Protein AF-A0A167CI06-F1 (afdb_monomer)

Nearest PDB structures (foldseek):
  6jnp-assembly1_E-2  TM=2.959E-01  e=2.823E+00  Pseudomonas aeruginosa
  6yj1-assembly2_B  TM=3.106E-01  e=3.372E+00  Staphylococcus phage 2638A
  6mcp-assembly2_C  TM=1.941E-01  e=5.382E-01  Legionella pneumophila subsp. pneumophila str. Philadelphia 1
  2pso-assembly1_A  TM=1.536E-01  e=7.280E+00  Homo sapiens
  8vli-assembly1_B  TM=1.489E-01  e=3.178E+00  Homo sapiens

Radius of gyration: 23.15 Å; Cα contacts (8 Å, |Δi|>4): 571; chains: 1; bounding box: 51×40×70 Å

Mean predicted aligned error: 7.87 Å

Organism: NCBI:txid1365251

Secondary structure (DSSP, 8-state):
-HHHHHHHHHHT--TT--TT-EEEEE--SSSS-EEEEE-TT--EEEEEE--TT-----EE-SSEEEEEEEEEEEEETTS-EEEEEEEEEEE----HHHHHHHHHHHHHHH--TT-PPPHHHHHHHHHHHHHHHHH----HHHHHHHHHHHHHHTT-SSHHHHGGGB---TT-SSSEE-SSEEEEEEEE-SSS-EEEEEHHHHS-SSS-EEEEEEEEEEEEEEEE-HHHHHHHHHHH---HHHHHHHHHHHHHHH-GGGTT----EEE-SSS-SEEEEEGGGS------TTS-----EEEEE-TTPPPS----HHHHTT-

Foldseek 3Di:
DLLVQLVVCVVLPDPPPDQAAWEWDFPDDQEQGWIWTAGPVSWIKIWHADDQPDDDDWADAQFKTWDAQDWHWHAYPVRDIDTHTTTIITGNDDDSLLVVLVVVLCCLQRVDGNDYDDPVRVVVVVVLVRVLQRPFDDDPQLQQQLLQLLVLLVLFPDSLVQLVQQDQDPPDQARGDDPQAGEHEFGDQDPFQKGKHWLCQLVPDDDGWYKYWGAHKHFDPPADGSLRSLVVSLVVHPDSVSSSVSSSRSSNRHGSCSSVDPGGMDADPPPDRIDMATSPQFDHDDDDPPPPDDRDMDMGGCRPRDHPDPDDSSNVSVD

InterPro domains:
  IPR025534 Putative PD-(D/E)XK family member (DUF4420) [PF14390] (101-261)

Solvent-accessible surface area (backbone atoms only — not comparable to full-atom values): 18126 Å² total; per-residue (Å²): 109,58,60,63,52,48,55,49,50,64,73,68,53,67,94,80,65,60,85,86,44,37,41,29,46,76,78,59,92,64,42,68,61,37,29,45,28,26,41,76,87,61,36,46,27,42,33,39,65,50,73,93,80,58,93,52,82,63,46,86,50,86,56,33,31,37,43,49,61,36,80,48,62,32,39,31,84,85,73,45,80,46,72,51,34,21,35,34,41,35,38,66,54,77,53,66,39,51,41,51,57,52,38,54,45,48,39,50,70,66,67,43,86,78,49,76,78,51,75,67,54,50,49,55,54,48,50,55,53,40,53,50,61,75,71,32,75,57,51,77,63,31,38,47,40,41,33,41,46,52,56,57,51,68,44,31,83,48,48,70,64,52,58,76,31,48,55,83,51,96,80,49,80,39,48,26,58,50,98,78,35,32,39,33,67,45,51,32,73,52,100,54,53,53,45,79,42,47,53,59,63,45,53,52,92,66,100,61,49,40,36,36,41,37,38,41,38,40,83,37,94,88,32,48,28,47,47,59,49,50,53,57,50,47,73,68,36,77,54,52,70,58,32,34,52,50,49,53,44,50,41,66,54,16,12,64,43,37,51,66,50,81,62,23,38,34,65,55,90,62,88,72,24,65,46,49,30,47,27,84,78,54,93,69,88,88,75,70,86,92,70,82,82,70,89,52,66,50,74,48,72,50,71,86,59,78,51,93,52,95,66,55,69,40,67,66,50,63,112

Sequence (319 aa):
MLLSAYNKLVRDYPNEVSSNKLYGMSLGSTVPKLWLSVDSDLHPSLLFETQEALVKSNIELRSISVYFSRYCSFETISADVKSGIYTIVKINECEIETLQVVFKLLEEVFIREGVSHSNREIASIITEIADLFAHVTSSKGDIIGLWGELYILSFAPNLDRVVKYWCTSKTAKYDLVLPDFALEVKSTTNAKRKHRFSLEQVRPLGEFKVYIASLLLVETYSGQTAMELMELLSSKIQNSELRASFLKLCMLKGGVDLGRSSLKLGTLPEGGALVVFESKDMAAPEVKLGTGIENVRFDIDLSNLESSIAIEVGSLLEF

pLDDT: mean 84.97, std 10.33, range [46.25, 97.0]

Structure (mmCIF, N/CA/C/O backbone):
data_AF-A0A167CI06-F1
#
_entry.id   AF-A0A167CI06-F1
#
loop_
_atom_site.group_PDB
_atom_site.id
_atom_site.type_symbol
_atom_site.label_atom_id
_atom_site.label_alt_id
_atom_site.label_comp_id
_atom_site.label_asym_id
_atom_si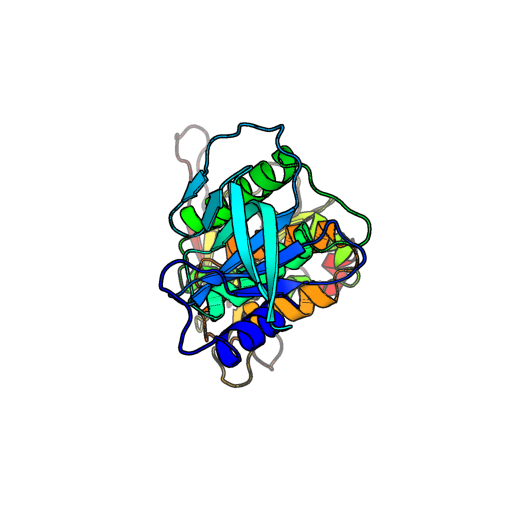te.label_entity_id
_atom_site.label_seq_id
_atom_site.pdbx_PDB_ins_code
_atom_site.Cartn_x
_atom_site.Cartn_y
_atom_site.Cartn_z
_atom_site.occupancy
_atom_site.B_iso_or_equiv
_atom_site.auth_seq_id
_atom_site.auth_comp_id
_atom_site.auth_asym_id
_atom_site.auth_atom_id
_atom_site.pdbx_PDB_model_num
ATOM 1 N N . MET A 1 1 ? 0.115 -5.303 -17.880 1.00 84.56 1 MET A N 1
ATOM 2 C CA . MET A 1 1 ? 0.720 -5.361 -19.235 1.00 84.56 1 MET A CA 1
ATOM 3 C C . MET A 1 1 ? 2.188 -5.796 -19.207 1.00 84.56 1 MET A C 1
ATOM 5 O O . MET A 1 1 ? 2.555 -6.725 -19.914 1.00 84.56 1 MET A O 1
ATOM 9 N N . LEU A 1 2 ? 3.042 -5.146 -18.421 1.00 88.44 2 LEU A N 1
ATOM 10 C CA . LEU A 1 2 ? 4.464 -5.446 -18.271 1.00 88.44 2 LEU A CA 1
ATOM 11 C C . LEU A 1 2 ? 4.717 -6.886 -17.834 1.00 88.44 2 LEU A C 1
ATOM 13 O O . LEU A 1 2 ? 5.580 -7.531 -18.411 1.00 88.44 2 LEU A O 1
ATOM 17 N N . LEU A 1 3 ? 3.936 -7.429 -16.892 1.00 88.56 3 LEU A N 1
ATOM 18 C CA . LEU A 1 3 ? 4.115 -8.819 -16.455 1.00 88.56 3 LEU A CA 1
ATOM 19 C C . LEU A 1 3 ? 3.897 -9.828 -17.593 1.00 88.56 3 LEU A C 1
ATOM 21 O O . LEU A 1 3 ? 4.666 -10.773 -17.748 1.00 88.56 3 LEU A O 1
ATOM 25 N N . SER A 1 4 ? 2.864 -9.634 -18.418 1.00 88.88 4 SER A N 1
ATOM 26 C CA . SER A 1 4 ? 2.614 -10.524 -19.556 1.00 88.88 4 SER A CA 1
ATOM 27 C C . SER A 1 4 ? 3.673 -10.361 -20.648 1.00 88.88 4 SER A C 1
ATOM 29 O O . SER A 1 4 ? 4.086 -11.358 -21.240 1.00 88.88 4 SER A O 1
ATOM 31 N N . ALA A 1 5 ? 4.153 -9.135 -20.881 1.00 89.44 5 ALA A N 1
ATOM 32 C CA . ALA A 1 5 ? 5.273 -8.861 -21.779 1.00 89.44 5 ALA A CA 1
ATOM 33 C C . ALA A 1 5 ? 6.580 -9.508 -21.282 1.00 89.44 5 ALA A C 1
ATOM 35 O O . ALA A 1 5 ? 7.279 -10.149 -22.063 1.00 89.44 5 ALA A O 1
ATOM 36 N N . TYR A 1 6 ? 6.863 -9.422 -19.981 1.00 91.50 6 TYR A N 1
ATOM 37 C CA . TYR A 1 6 ? 8.002 -10.065 -19.329 1.00 91.50 6 TYR A CA 1
ATOM 38 C C . TYR A 1 6 ? 7.948 -11.586 -19.483 1.00 91.50 6 TYR A C 1
ATOM 40 O O . TYR A 1 6 ? 8.881 -12.180 -20.010 1.00 91.50 6 TYR A O 1
ATOM 48 N N . ASN A 1 7 ? 6.819 -12.214 -19.138 1.00 90.81 7 ASN A N 1
ATOM 49 C CA . ASN A 1 7 ? 6.645 -13.662 -19.286 1.00 90.81 7 ASN A CA 1
ATOM 50 C C . ASN A 1 7 ? 6.820 -14.123 -20.742 1.00 90.81 7 ASN A C 1
ATOM 52 O O . ASN A 1 7 ? 7.327 -15.215 -20.997 1.00 90.81 7 ASN A O 1
ATOM 56 N N . LYS A 1 8 ? 6.409 -13.294 -21.710 1.00 91.06 8 LYS A N 1
ATOM 57 C CA . LYS A 1 8 ? 6.642 -13.549 -23.135 1.00 91.06 8 LYS A CA 1
ATOM 58 C C . LYS A 1 8 ? 8.130 -13.464 -23.488 1.00 91.06 8 LYS A C 1
ATOM 60 O O . LYS A 1 8 ? 8.623 -14.375 -24.140 1.00 91.06 8 LYS A O 1
ATOM 65 N N . LEU A 1 9 ? 8.834 -12.424 -23.038 1.00 90.44 9 LEU A N 1
ATOM 66 C CA . LEU A 1 9 ? 10.278 -12.276 -23.255 1.00 90.44 9 LEU A CA 1
ATOM 67 C C . LEU A 1 9 ? 11.081 -13.427 -22.653 1.00 90.44 9 LEU A C 1
ATOM 69 O O . LEU A 1 9 ? 11.982 -13.924 -23.311 1.00 90.44 9 LEU A O 1
ATOM 73 N N . VAL A 1 10 ? 10.740 -13.860 -21.438 1.00 89.44 10 VAL A N 1
ATOM 74 C CA . VAL A 1 10 ? 11.413 -14.977 -20.762 1.00 89.44 10 VAL A CA 1
ATOM 75 C C . VAL A 1 10 ? 11.188 -16.290 -21.509 1.00 89.44 10 VAL A C 1
ATOM 77 O O . VAL A 1 10 ? 12.131 -17.044 -21.723 1.00 89.44 10 VAL A O 1
ATOM 80 N N . ARG A 1 11 ? 9.950 -16.570 -21.936 1.00 89.31 11 ARG A N 1
ATOM 81 C CA . ARG A 1 11 ? 9.632 -17.798 -22.681 1.00 89.31 11 ARG A CA 1
ATOM 82 C C . ARG A 1 11 ? 10.314 -17.843 -24.048 1.00 89.31 11 ARG A C 1
ATOM 84 O O . ARG A 1 11 ? 10.744 -18.910 -24.473 1.00 89.31 11 ARG A O 1
ATOM 91 N N . ASP A 1 12 ? 10.368 -16.704 -24.728 1.00 88.75 12 ASP A N 1
ATOM 92 C CA . ASP A 1 12 ? 10.886 -16.594 -26.091 1.00 88.75 12 ASP A CA 1
ATOM 93 C C . ASP A 1 12 ? 12.384 -16.185 -26.094 1.00 88.75 12 ASP A C 1
ATOM 95 O O . ASP A 1 12 ? 12.931 -15.863 -27.149 1.00 88.75 12 ASP A O 1
ATOM 99 N N . TYR A 1 13 ? 13.051 -16.194 -24.926 1.00 85.69 13 TYR A N 1
ATOM 100 C CA . TYR A 1 13 ? 14.454 -15.798 -24.778 1.00 85.69 13 TYR A CA 1
ATOM 101 C C . TYR A 1 13 ? 15.363 -16.734 -25.597 1.00 85.69 13 TYR A C 1
ATOM 103 O O . TYR A 1 13 ? 15.292 -17.955 -25.425 1.00 85.69 13 TYR A O 1
ATOM 111 N N . PRO A 1 14 ? 16.219 -16.214 -26.497 1.00 82.00 14 PRO A N 1
ATOM 112 C CA . PRO A 1 14 ? 17.029 -17.071 -27.355 1.00 82.00 14 PRO A CA 1
ATOM 113 C C . PRO A 1 14 ? 18.082 -17.866 -26.565 1.00 82.00 14 PRO A C 1
ATOM 115 O O . PRO A 1 14 ? 18.771 -17.337 -25.698 1.00 82.00 14 PRO A O 1
ATOM 118 N N . ASN A 1 15 ? 18.280 -19.137 -26.924 1.00 68.81 15 ASN A N 1
ATOM 119 C CA . ASN A 1 15 ? 19.287 -19.999 -26.285 1.00 68.81 15 ASN A CA 1
ATOM 120 C C . ASN A 1 15 ? 20.744 -19.566 -26.570 1.00 68.81 15 ASN A C 1
ATOM 122 O O . ASN A 1 15 ? 21.655 -19.993 -25.868 1.00 68.81 15 ASN A O 1
ATOM 126 N N . GLU A 1 16 ? 20.971 -18.739 -27.599 1.00 62.69 16 GLU A N 1
ATOM 127 C CA . GLU A 1 16 ? 22.298 -18.309 -28.074 1.00 62.69 16 GLU A CA 1
ATOM 128 C C . GLU A 1 16 ? 22.536 -16.794 -27.916 1.00 62.69 16 GLU A C 1
ATOM 130 O O . GLU A 1 16 ? 23.296 -16.185 -28.673 1.00 62.69 16 GLU A O 1
ATOM 135 N N . VAL A 1 17 ? 21.896 -16.141 -26.940 1.00 55.81 17 VAL A N 1
ATOM 136 C CA . VAL A 1 17 ? 22.215 -14.735 -26.655 1.00 55.81 17 VAL A CA 1
ATOM 137 C C . VAL A 1 17 ? 23.611 -14.658 -26.031 1.00 55.81 17 VAL A C 1
ATOM 139 O O . VAL A 1 17 ? 23.865 -15.198 -24.956 1.00 55.81 17 VAL A O 1
ATOM 142 N N . SER A 1 18 ? 24.545 -13.976 -26.703 1.00 56.00 18 SER A N 1
ATOM 143 C CA . SER A 1 18 ? 25.856 -13.654 -26.124 1.00 56.00 18 SER A CA 1
ATOM 144 C C . SER A 1 18 ? 25.665 -12.970 -24.768 1.00 56.00 18 SER A C 1
ATOM 146 O O . SER A 1 18 ? 24.853 -12.051 -24.686 1.00 56.00 18 SER A O 1
ATOM 148 N N . SER A 1 19 ? 26.448 -13.351 -23.757 1.00 54.22 19 SER A N 1
ATOM 149 C CA . SER A 1 19 ? 26.284 -13.023 -22.325 1.00 54.22 19 SER A CA 1
ATOM 150 C C . SER A 1 19 ? 26.059 -11.548 -21.932 1.00 54.22 19 SER A C 1
ATOM 152 O O . SER A 1 19 ? 25.719 -11.293 -20.782 1.00 54.22 19 SER A O 1
ATOM 154 N N . ASN A 1 20 ? 26.191 -10.595 -22.863 1.00 56.91 20 ASN A N 1
ATOM 155 C CA . ASN A 1 20 ? 26.039 -9.149 -22.661 1.00 56.91 20 ASN A CA 1
ATOM 156 C C . ASN A 1 20 ? 24.920 -8.486 -23.496 1.00 56.91 20 ASN A C 1
ATOM 158 O O . ASN A 1 20 ? 24.910 -7.260 -23.624 1.00 56.91 20 ASN A O 1
ATOM 162 N N . LYS A 1 21 ? 24.007 -9.243 -24.113 1.00 74.19 21 LYS A N 1
ATOM 163 C CA . LYS A 1 21 ? 22.928 -8.667 -24.933 1.00 74.19 21 LYS A CA 1
ATOM 164 C C . LYS A 1 21 ? 21.593 -8.649 -24.192 1.00 74.19 21 LYS A C 1
ATOM 166 O O . LYS A 1 21 ? 21.189 -9.632 -23.581 1.00 74.19 21 LYS A O 1
ATOM 171 N N . LEU A 1 22 ? 20.904 -7.516 -24.296 1.00 86.25 22 LEU A N 1
ATOM 172 C CA . LEU A 1 22 ? 19.510 -7.372 -23.889 1.00 86.25 22 LEU A CA 1
ATOM 173 C C . LEU A 1 22 ? 18.592 -7.928 -24.989 1.00 86.25 22 LEU A C 1
ATOM 175 O O . LEU A 1 22 ? 18.873 -7.762 -26.181 1.00 86.25 22 LEU A O 1
ATOM 179 N N . TYR A 1 23 ? 17.486 -8.545 -24.580 1.00 89.56 23 TYR A N 1
ATOM 180 C CA . TYR A 1 23 ? 16.432 -9.042 -25.466 1.00 89.56 23 TYR A CA 1
ATOM 181 C C . TYR A 1 23 ? 15.103 -8.378 -25.111 1.00 89.56 23 TYR A C 1
ATOM 183 O O . TYR A 1 23 ? 14.708 -8.397 -23.947 1.00 89.56 23 TYR A O 1
ATOM 191 N N . GLY A 1 24 ? 14.424 -7.747 -26.071 1.00 91.88 24 GLY A N 1
ATOM 192 C CA . GLY A 1 24 ? 13.317 -6.844 -25.755 1.00 91.88 24 GLY A CA 1
ATOM 193 C C . GLY A 1 24 ? 12.137 -6.810 -26.718 1.00 91.88 24 GLY A C 1
ATOM 194 O O . GLY A 1 24 ? 12.130 -7.368 -27.814 1.00 91.88 24 GLY A O 1
ATOM 195 N N . MET A 1 25 ? 11.087 -6.122 -26.285 1.00 90.06 25 MET A N 1
ATOM 196 C CA . MET A 1 25 ? 9.900 -5.835 -27.081 1.00 90.06 25 MET A CA 1
ATOM 197 C C . MET A 1 25 ? 9.366 -4.439 -26.783 1.00 90.06 25 MET A C 1
ATOM 199 O O . MET A 1 25 ? 9.526 -3.909 -25.684 1.00 90.06 25 MET A O 1
ATOM 203 N N . SER A 1 26 ? 8.730 -3.840 -27.786 1.00 87.31 26 SER A N 1
ATOM 204 C CA . SER A 1 26 ? 8.067 -2.548 -27.631 1.00 87.31 26 SER A CA 1
ATOM 205 C C . SER A 1 26 ? 6.746 -2.726 -26.885 1.00 87.31 26 SER A C 1
ATOM 207 O O . SER A 1 26 ? 6.021 -3.690 -27.132 1.00 87.31 26 SER A O 1
ATOM 209 N N . LEU A 1 27 ? 6.433 -1.785 -25.994 1.00 81.38 27 LEU A N 1
ATOM 210 C CA . LEU A 1 27 ? 5.215 -1.800 -25.179 1.00 81.38 27 LEU A CA 1
ATOM 211 C C . LEU A 1 27 ? 4.046 -0.985 -25.770 1.00 81.38 27 LEU A C 1
ATOM 213 O O . LEU A 1 27 ? 3.031 -0.822 -25.102 1.00 81.38 27 LEU A O 1
ATOM 217 N N . GLY A 1 28 ? 4.146 -0.494 -27.012 1.00 65.44 28 GLY A N 1
ATOM 218 C CA . GLY A 1 28 ? 3.048 0.204 -27.699 1.00 65.44 28 GLY A CA 1
ATOM 219 C C . GLY A 1 28 ? 3.478 1.442 -28.495 1.00 65.44 28 GLY A C 1
ATOM 220 O O . GLY A 1 28 ? 4.615 1.898 -28.401 1.00 65.44 28 GLY A O 1
ATOM 221 N N . SER A 1 29 ? 2.557 1.973 -29.308 1.00 48.66 29 SER A N 1
ATOM 222 C CA . SER A 1 29 ? 2.807 2.966 -30.370 1.00 48.66 29 SER A CA 1
ATOM 223 C C . SER A 1 29 ? 2.522 4.436 -30.013 1.00 48.66 29 SER A C 1
ATOM 225 O O . SER A 1 29 ? 2.714 5.299 -30.865 1.00 48.66 29 SER A O 1
ATOM 227 N N . THR A 1 30 ? 2.051 4.742 -28.797 1.00 46.25 30 THR A N 1
ATOM 228 C CA . THR A 1 30 ? 1.530 6.076 -28.397 1.00 46.25 30 THR A CA 1
ATOM 229 C C . THR A 1 30 ? 2.313 6.775 -27.272 1.00 46.25 30 THR A C 1
ATOM 231 O O . THR A 1 30 ? 1.903 7.828 -26.790 1.00 46.25 30 THR A O 1
ATOM 234 N N . VAL A 1 31 ? 3.464 6.228 -26.878 1.00 51.62 31 VAL A N 1
ATOM 235 C CA . VAL A 1 31 ? 4.392 6.750 -25.851 1.00 51.62 31 VAL A CA 1
ATOM 236 C C . VAL A 1 31 ? 5.746 6.990 -26.556 1.00 51.62 31 VAL A C 1
ATOM 238 O O . VAL A 1 31 ? 5.979 6.345 -27.586 1.00 51.62 31 VAL A O 1
ATOM 241 N N . PRO A 1 32 ? 6.675 7.866 -26.100 1.00 56.78 32 PRO A N 1
ATOM 242 C CA . PRO A 1 32 ? 8.082 7.726 -26.514 1.00 56.78 32 PRO A CA 1
ATOM 243 C C . PRO A 1 32 ? 8.476 6.246 -26.423 1.00 56.78 32 PRO A C 1
ATOM 245 O O . PRO A 1 32 ? 8.058 5.598 -25.466 1.00 56.78 32 PRO A O 1
ATOM 248 N N . LYS A 1 33 ? 9.178 5.694 -27.429 1.00 71.94 33 LYS A N 1
ATOM 249 C CA . LYS A 1 33 ? 9.319 4.236 -27.609 1.00 71.94 33 LYS A CA 1
ATOM 250 C C . LYS A 1 33 ? 9.871 3.587 -26.340 1.00 71.94 33 LYS A C 1
ATOM 252 O O . LYS A 1 33 ? 11.079 3.558 -26.115 1.00 71.94 33 LYS A O 1
ATOM 257 N N . LEU A 1 34 ? 8.960 3.081 -25.518 1.00 82.81 34 LEU A N 1
ATOM 258 C CA . LEU A 1 34 ? 9.270 2.379 -24.293 1.00 82.81 34 LEU A CA 1
ATOM 259 C C . LEU A 1 34 ? 9.444 0.913 -24.652 1.00 82.81 34 LEU A C 1
ATOM 261 O O . LEU A 1 34 ? 8.577 0.296 -25.285 1.00 82.81 34 LEU A O 1
ATOM 265 N N . TRP A 1 35 ? 10.573 0.366 -24.236 1.00 88.81 35 TRP A N 1
ATOM 266 C CA . TRP A 1 35 ? 10.879 -1.038 -24.425 1.00 88.81 35 TRP A CA 1
ATOM 267 C C . TRP A 1 35 ? 10.934 -1.726 -23.076 1.00 88.81 35 TRP A C 1
ATOM 269 O O . TRP A 1 35 ? 11.481 -1.187 -22.117 1.00 88.81 35 TRP A O 1
ATOM 279 N N . LEU A 1 36 ? 10.396 -2.937 -23.023 1.00 92.00 36 LEU A N 1
ATOM 280 C CA . LEU A 1 36 ? 10.748 -3.889 -21.985 1.00 92.00 36 LEU A CA 1
ATOM 281 C C . LEU A 1 36 ? 11.838 -4.791 -22.544 1.00 92.00 36 LEU A C 1
ATOM 283 O O . LEU A 1 36 ? 11.726 -5.266 -23.673 1.00 92.00 36 LEU A O 1
ATOM 287 N N . SER A 1 37 ? 12.874 -5.030 -21.759 1.00 92.50 37 SER A N 1
ATOM 288 C CA . SER A 1 37 ? 13.959 -5.942 -22.101 1.00 92.50 37 SER A CA 1
ATOM 289 C C . SER A 1 37 ? 14.318 -6.823 -20.917 1.00 92.50 37 SER A C 1
ATOM 291 O O . SER A 1 37 ? 13.953 -6.508 -19.788 1.00 92.50 37 SER A O 1
ATOM 293 N N . VAL A 1 38 ? 15.016 -7.919 -21.181 1.00 92.38 38 VAL A N 1
ATOM 294 C CA . VAL A 1 38 ? 15.603 -8.811 -20.180 1.00 92.38 38 VAL A CA 1
ATOM 295 C C . VAL A 1 38 ? 17.077 -9.045 -20.510 1.00 92.38 38 VAL A C 1
ATOM 297 O O . VAL A 1 38 ? 17.449 -9.067 -21.689 1.00 92.38 38 VAL A O 1
ATOM 300 N N . ASP A 1 39 ? 17.918 -9.166 -19.484 1.00 89.44 39 ASP A N 1
ATOM 301 C CA . ASP A 1 39 ? 19.325 -9.558 -19.639 1.00 89.44 39 ASP A CA 1
ATOM 302 C C . ASP A 1 39 ? 19.503 -11.088 -19.629 1.00 89.44 39 ASP A C 1
ATOM 304 O O . ASP A 1 39 ? 18.529 -11.840 -19.662 1.00 89.44 39 ASP A O 1
ATOM 308 N N . SER A 1 40 ? 20.753 -11.553 -19.652 1.00 86.06 40 SER A N 1
ATOM 309 C CA . SER A 1 40 ? 21.120 -12.977 -19.625 1.00 86.06 40 SER A CA 1
ATOM 310 C C . SER A 1 40 ? 20.749 -13.691 -18.326 1.00 86.06 40 SER A C 1
ATOM 312 O O . SER A 1 40 ? 20.547 -14.902 -18.339 1.00 86.06 40 SER A O 1
ATOM 314 N N . ASP A 1 41 ? 20.585 -12.942 -17.237 1.00 85.88 41 ASP A N 1
ATOM 315 C CA . ASP A 1 41 ? 20.085 -13.434 -15.954 1.00 85.88 41 ASP A CA 1
ATOM 316 C C . ASP A 1 41 ? 18.553 -13.279 -15.843 1.00 85.88 41 ASP A C 1
ATOM 318 O O . ASP A 1 41 ? 17.975 -13.478 -14.774 1.00 85.88 41 ASP A O 1
ATOM 322 N N . LEU A 1 42 ? 17.886 -12.922 -16.948 1.00 87.31 42 LEU A N 1
ATOM 323 C CA . LEU A 1 42 ? 16.451 -12.661 -17.055 1.00 87.31 42 LEU A CA 1
ATOM 324 C C . LEU A 1 42 ? 15.960 -11.471 -16.213 1.00 87.31 42 LEU A C 1
ATOM 326 O O . LEU A 1 42 ? 14.755 -11.329 -16.006 1.00 87.31 42 LEU A O 1
ATOM 330 N N . HIS A 1 43 ? 16.846 -10.569 -15.780 1.00 89.00 43 HIS A N 1
ATOM 331 C CA . HIS A 1 43 ? 16.432 -9.365 -15.061 1.00 89.00 43 HIS A CA 1
ATOM 332 C C . HIS A 1 43 ? 15.735 -8.377 -15.997 1.00 89.00 43 HIS A C 1
ATOM 334 O O . HIS A 1 43 ? 16.320 -7.967 -17.009 1.00 89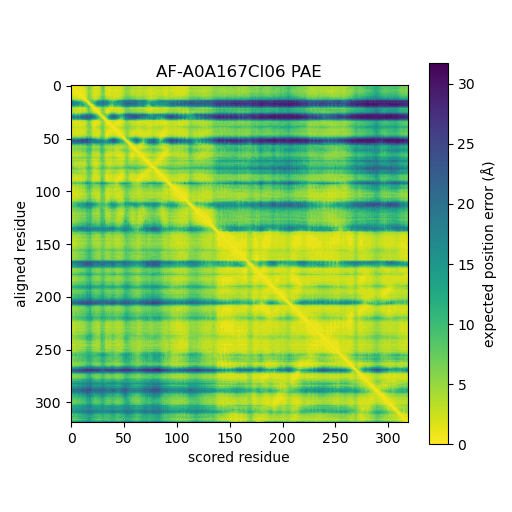.00 43 HIS A O 1
ATOM 340 N N . PRO A 1 44 ? 14.506 -7.935 -15.671 1.00 92.25 44 PRO A N 1
ATOM 341 C CA . PRO A 1 44 ? 13.783 -7.009 -16.518 1.00 92.25 44 PRO A CA 1
ATOM 342 C C . PRO A 1 44 ? 14.348 -5.590 -16.428 1.00 92.25 44 PRO A C 1
ATOM 344 O O . PRO A 1 44 ? 14.702 -5.090 -15.360 1.00 92.25 44 PRO A O 1
ATOM 347 N N . SER A 1 45 ? 14.379 -4.911 -17.570 1.00 91.88 45 SER A N 1
ATOM 348 C CA . SER A 1 45 ? 14.760 -3.509 -17.700 1.00 91.88 45 SER A CA 1
ATOM 349 C C . SER A 1 45 ? 13.779 -2.752 -18.593 1.00 91.88 45 SER A C 1
ATOM 351 O O . SER A 1 45 ? 13.517 -3.168 -19.725 1.00 91.88 45 SER A O 1
ATOM 353 N N . LEU A 1 46 ? 13.269 -1.617 -18.108 1.00 90.06 46 LEU A N 1
ATOM 354 C CA . LEU A 1 46 ? 12.533 -0.652 -18.927 1.00 90.06 46 LEU A CA 1
ATOM 355 C C . LEU A 1 46 ? 13.518 0.315 -19.585 1.00 90.06 46 LEU A C 1
ATOM 357 O O . LEU A 1 46 ? 14.327 0.944 -18.901 1.00 90.06 46 LEU A O 1
ATOM 361 N N . LEU A 1 47 ? 13.441 0.441 -20.907 1.00 89.12 47 LEU A N 1
ATOM 362 C CA . LEU A 1 47 ? 14.304 1.310 -21.700 1.00 89.12 47 LEU A CA 1
ATOM 363 C C . LEU A 1 47 ? 13.478 2.474 -22.243 1.00 89.12 47 LEU A C 1
ATOM 365 O O . LEU A 1 47 ? 12.635 2.299 -23.127 1.00 89.12 47 LEU A O 1
ATOM 369 N N . PHE A 1 48 ? 13.742 3.665 -21.719 1.00 84.81 48 PHE A N 1
ATOM 370 C CA . PHE A 1 48 ? 13.146 4.915 -22.176 1.00 84.81 48 PHE A CA 1
ATOM 371 C C . PHE A 1 48 ? 14.073 5.531 -23.218 1.00 84.81 48 PHE A C 1
ATOM 373 O O . PHE A 1 48 ? 15.215 5.839 -22.885 1.00 84.81 48 PHE A O 1
ATOM 380 N N . GLU A 1 49 ? 13.629 5.684 -24.467 1.00 82.44 49 GLU A N 1
ATOM 381 C CA . GLU A 1 49 ? 14.415 6.354 -25.514 1.00 82.44 49 GLU A CA 1
ATOM 382 C C . GLU A 1 49 ? 14.625 7.837 -25.150 1.00 82.44 49 GLU A C 1
ATOM 384 O O . GLU A 1 49 ? 13.684 8.535 -24.773 1.00 82.44 49 GLU A O 1
ATOM 389 N N . 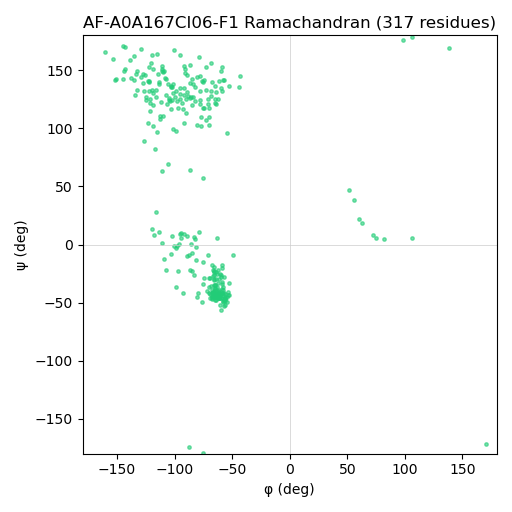THR A 1 50 ? 15.867 8.322 -25.228 1.00 76.12 50 THR A N 1
ATOM 390 C CA . THR A 1 50 ? 16.258 9.672 -24.783 1.00 76.12 50 THR A CA 1
ATOM 391 C C . THR A 1 50 ? 17.236 10.327 -25.752 1.00 76.12 50 THR A C 1
ATOM 393 O O . THR A 1 50 ? 17.924 9.651 -26.512 1.00 76.12 50 THR A O 1
ATOM 396 N N . GLN A 1 51 ? 17.327 11.658 -25.707 1.00 68.06 51 GLN A N 1
ATOM 397 C CA . GLN A 1 51 ? 18.355 12.412 -26.429 1.00 68.06 51 GLN A CA 1
ATOM 398 C C . GLN A 1 51 ? 19.607 12.611 -25.555 1.00 68.06 51 GLN A C 1
ATOM 400 O O . GLN A 1 51 ? 19.517 12.704 -24.332 1.00 68.06 51 GLN A O 1
ATOM 405 N N . GLU A 1 52 ? 20.771 12.709 -26.200 1.00 59.53 52 GLU A N 1
ATOM 406 C CA . GLU A 1 52 ? 22.141 12.604 -25.654 1.00 59.53 52 GLU A CA 1
ATOM 407 C C . GLU A 1 52 ? 22.563 13.681 -24.618 1.00 59.53 52 GLU A C 1
ATOM 409 O O . GLU A 1 52 ? 23.707 13.717 -24.179 1.00 59.53 52 GLU A O 1
ATOM 414 N N . ALA A 1 53 ? 21.666 14.566 -24.176 1.00 56.34 53 ALA A N 1
ATOM 415 C CA . ALA A 1 53 ? 22.048 15.838 -23.549 1.00 56.34 53 ALA A CA 1
ATOM 416 C C . ALA A 1 53 ? 22.030 15.890 -22.006 1.00 56.34 53 ALA A C 1
ATOM 418 O O . ALA A 1 53 ? 22.380 16.922 -21.434 1.00 56.34 53 ALA A O 1
ATOM 419 N N . LEU A 1 54 ? 21.619 14.834 -21.296 1.00 57.75 54 LEU A N 1
ATOM 420 C CA . LEU A 1 54 ? 21.460 14.889 -19.834 1.00 57.75 54 LEU A CA 1
ATOM 421 C C . LEU A 1 54 ? 22.448 13.955 -19.133 1.00 57.75 54 LEU A C 1
ATOM 423 O O . LEU A 1 54 ? 22.191 12.761 -18.971 1.00 57.75 54 LEU A O 1
ATOM 427 N N . VAL A 1 55 ? 23.576 14.516 -18.690 1.00 59.91 55 VAL A N 1
ATOM 428 C CA . VAL A 1 55 ? 24.525 13.834 -17.802 1.00 59.91 55 VAL A CA 1
ATOM 429 C C . VAL A 1 55 ? 23.947 13.851 -16.390 1.00 59.91 55 VAL A C 1
ATOM 431 O O . VAL A 1 55 ? 23.984 14.865 -15.694 1.00 59.91 55 VAL A O 1
ATOM 434 N N . LYS A 1 56 ? 23.380 12.721 -15.972 1.00 70.88 56 LYS A N 1
ATOM 435 C CA . LYS A 1 56 ? 22.954 12.471 -14.595 1.00 70.88 56 LYS A CA 1
ATOM 436 C C . LYS A 1 56 ? 23.674 11.227 -14.086 1.00 70.88 56 LYS A C 1
ATOM 438 O O . LYS A 1 56 ? 23.857 10.273 -14.842 1.00 70.88 56 LYS A O 1
ATOM 443 N N . SER A 1 57 ? 24.107 11.246 -12.829 1.00 79.38 57 SER A N 1
ATOM 444 C CA . SER A 1 57 ? 24.734 10.080 -12.203 1.00 79.38 57 SER A CA 1
ATOM 445 C C . SER A 1 57 ? 23.759 8.907 -12.167 1.00 79.38 57 SER A C 1
ATOM 447 O O . SER A 1 57 ? 22.568 9.107 -11.917 1.00 79.38 57 SER A O 1
ATOM 449 N N . ASN A 1 58 ? 24.269 7.698 -12.411 1.00 85.06 58 ASN A N 1
ATOM 450 C CA . ASN A 1 58 ? 23.488 6.477 -12.228 1.00 85.06 58 ASN A CA 1
ATOM 451 C C . ASN A 1 58 ? 23.004 6.382 -10.777 1.00 85.06 58 ASN A C 1
ATOM 453 O O . ASN A 1 58 ? 23.654 6.890 -9.861 1.00 85.06 58 ASN A O 1
ATOM 457 N N . ILE A 1 59 ? 21.883 5.701 -10.587 1.00 82.62 59 ILE A N 1
ATOM 458 C CA . ILE A 1 59 ? 21.366 5.328 -9.275 1.00 82.62 59 ILE A CA 1
ATOM 459 C C . ILE A 1 59 ? 21.489 3.813 -9.188 1.00 82.62 59 ILE A C 1
ATOM 461 O O . ILE A 1 59 ? 20.953 3.111 -10.035 1.00 82.62 59 ILE A O 1
ATOM 465 N N . GLU A 1 60 ? 22.196 3.305 -8.190 1.00 83.12 60 GLU A N 1
ATOM 466 C CA . GLU A 1 60 ? 22.366 1.867 -7.984 1.00 83.12 60 GLU A CA 1
ATOM 467 C C . GLU A 1 60 ? 21.864 1.536 -6.587 1.00 83.12 60 GLU A C 1
ATOM 469 O O . GLU A 1 60 ? 22.493 1.879 -5.586 1.00 83.12 60 GLU A O 1
ATOM 474 N N . LEU A 1 61 ? 20.680 0.933 -6.524 1.00 75.75 61 LEU A N 1
ATOM 475 C CA . LEU A 1 61 ? 20.040 0.535 -5.277 1.00 75.75 61 LEU A CA 1
ATOM 476 C C . LEU A 1 61 ? 19.834 -0.977 -5.296 1.00 75.75 61 LEU A C 1
ATOM 478 O O . LEU A 1 61 ? 19.923 -1.628 -6.336 1.00 75.75 61 LEU A O 1
ATOM 482 N N . ARG A 1 62 ? 19.582 -1.558 -4.122 1.00 72.81 62 ARG A N 1
ATOM 483 C CA . ARG A 1 62 ? 19.512 -3.017 -3.969 1.00 72.81 62 ARG A CA 1
ATOM 484 C C . ARG A 1 62 ? 18.488 -3.653 -4.915 1.00 72.81 62 ARG A C 1
ATOM 486 O O . ARG A 1 62 ? 18.818 -4.625 -5.579 1.00 72.81 62 ARG A O 1
ATOM 493 N N . SER A 1 63 ? 17.287 -3.087 -4.987 1.00 73.38 63 SER A N 1
ATOM 494 C CA . SER A 1 63 ? 16.147 -3.684 -5.698 1.00 73.38 63 SER A CA 1
ATOM 495 C C . SER A 1 63 ? 15.959 -3.144 -7.118 1.00 73.38 63 SER A C 1
ATOM 497 O O . SER A 1 63 ? 15.356 -3.805 -7.960 1.00 73.38 63 SER A O 1
ATOM 499 N N . ILE A 1 64 ? 16.478 -1.948 -7.409 1.00 81.06 64 ILE A N 1
ATOM 500 C CA . ILE A 1 64 ? 16.314 -1.272 -8.700 1.00 81.06 64 ILE A CA 1
ATOM 501 C C . ILE A 1 64 ? 17.515 -0.361 -8.979 1.00 81.06 64 ILE A C 1
ATOM 503 O O . ILE A 1 64 ? 18.029 0.306 -8.084 1.00 81.06 64 ILE A O 1
ATOM 507 N N . SER A 1 65 ? 17.953 -0.312 -10.229 1.00 85.31 65 SER A N 1
ATOM 508 C CA . SER A 1 65 ? 19.045 0.538 -10.699 1.00 85.31 65 SER A CA 1
ATOM 509 C C . SER A 1 65 ? 18.582 1.383 -11.880 1.00 85.31 65 SER A C 1
ATOM 511 O O . SER A 1 65 ? 17.785 0.939 -12.705 1.00 85.31 65 SER A O 1
ATOM 513 N N . VAL A 1 66 ? 19.101 2.604 -11.992 1.00 85.75 66 VAL A N 1
ATOM 514 C CA . VAL A 1 66 ? 18.857 3.498 -13.123 1.00 85.75 66 VAL A CA 1
ATOM 515 C C . VAL A 1 66 ? 20.163 3.939 -13.744 1.00 85.75 66 VAL A C 1
ATOM 517 O O . VAL A 1 66 ? 21.003 4.560 -13.091 1.00 85.75 66 VAL A O 1
ATOM 520 N N . TYR A 1 67 ? 20.291 3.695 -15.041 1.00 87.38 67 TYR A N 1
ATOM 521 C CA . TYR A 1 67 ? 21.411 4.154 -15.842 1.00 87.38 67 TYR A CA 1
ATOM 522 C C . TYR A 1 67 ? 20.916 5.198 -16.841 1.00 87.38 67 TYR A C 1
ATOM 524 O O . TYR A 1 67 ? 20.170 4.878 -17.765 1.00 87.38 67 TYR A O 1
ATOM 532 N N . PHE A 1 68 ? 21.309 6.458 -16.652 1.00 85.38 68 PHE A N 1
ATOM 533 C CA . PHE A 1 68 ? 20.861 7.559 -17.507 1.00 85.38 68 PHE A CA 1
ATOM 534 C C . PHE A 1 68 ? 21.723 7.688 -18.758 1.00 85.38 68 PHE A C 1
ATOM 536 O O . PHE A 1 68 ? 22.950 7.562 -18.692 1.00 85.38 68 PHE A O 1
ATOM 543 N N . SER A 1 69 ? 21.070 8.011 -19.876 1.00 85.62 69 SER A N 1
ATOM 544 C CA . SER A 1 69 ? 21.719 8.391 -21.136 1.00 85.62 69 SER A CA 1
ATOM 545 C C . SER A 1 69 ? 22.785 7.377 -21.578 1.00 85.62 69 SER A C 1
ATOM 547 O O . SER A 1 69 ? 23.920 7.733 -21.899 1.00 85.62 69 SER A O 1
ATOM 549 N N . ARG A 1 70 ? 22.448 6.082 -21.535 1.00 86.75 70 ARG A N 1
ATOM 550 C CA . ARG A 1 70 ? 23.337 4.994 -21.950 1.00 86.75 70 ARG A CA 1
ATOM 551 C C . ARG A 1 70 ? 23.061 4.608 -23.386 1.00 86.75 70 ARG A C 1
ATOM 553 O O . ARG A 1 70 ? 21.923 4.316 -23.743 1.00 86.75 70 ARG A O 1
ATOM 560 N N . TYR A 1 71 ? 24.118 4.544 -24.186 1.00 87.38 71 TYR A N 1
ATOM 561 C CA . TYR A 1 71 ? 24.034 3.854 -25.459 1.00 87.38 71 TYR A CA 1
ATOM 562 C C . TYR A 1 71 ? 23.780 2.367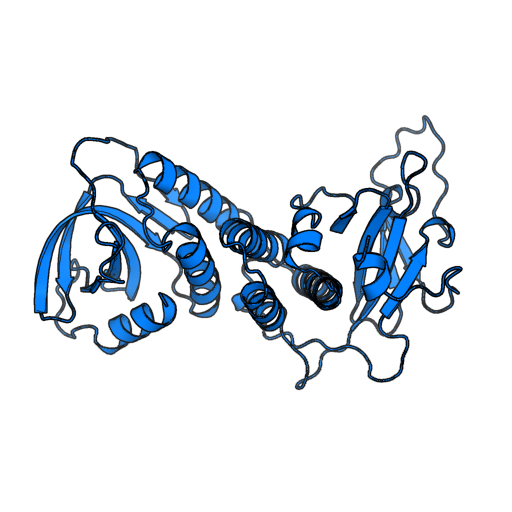 -25.196 1.00 87.38 71 TYR A C 1
ATOM 564 O O . TYR A 1 71 ? 24.519 1.725 -24.449 1.00 87.38 71 TYR A O 1
ATOM 572 N N . CYS A 1 72 ? 22.720 1.837 -25.788 1.00 86.31 72 CYS A N 1
ATOM 573 C CA . CYS A 1 72 ? 22.304 0.455 -25.635 1.00 86.31 72 CYS A CA 1
ATOM 574 C C . CYS A 1 72 ? 21.938 -0.111 -27.005 1.00 86.31 72 CYS A C 1
ATOM 576 O O . CYS A 1 72 ? 21.348 0.585 -27.835 1.00 86.31 72 CYS A O 1
ATOM 578 N N . SER A 1 73 ? 22.296 -1.376 -27.221 1.00 87.19 73 SER A N 1
ATOM 579 C CA . SER A 1 73 ? 21.865 -2.165 -28.365 1.00 87.19 73 SER A CA 1
ATOM 580 C C . SER A 1 73 ? 21.241 -3.465 -27.870 1.00 87.19 73 SER A C 1
ATOM 582 O O . SER A 1 73 ? 21.808 -4.118 -26.993 1.00 87.19 73 SER A O 1
ATOM 584 N N . PHE A 1 74 ? 20.073 -3.815 -28.398 1.00 88.69 74 PHE A N 1
ATOM 585 C CA . PHE A 1 74 ? 19.319 -4.995 -27.987 1.00 88.69 74 PHE A CA 1
ATOM 586 C C . PHE A 1 74 ? 18.604 -5.640 -29.173 1.00 88.69 74 PHE A C 1
ATOM 588 O O . PHE A 1 74 ? 18.216 -4.967 -30.133 1.00 88.69 74 PHE A O 1
ATOM 595 N N . GLU A 1 75 ? 18.439 -6.957 -29.099 1.00 88.38 75 GLU A N 1
ATOM 596 C CA . GLU A 1 75 ? 17.679 -7.729 -30.080 1.00 88.38 75 GLU A CA 1
ATOM 597 C C . GLU A 1 75 ? 16.205 -7.731 -29.694 1.00 88.38 75 GLU A C 1
ATOM 599 O O . GLU A 1 75 ? 15.852 -7.826 -28.517 1.00 88.38 75 GLU A O 1
ATOM 604 N N . THR A 1 76 ? 15.326 -7.593 -30.677 1.00 87.12 76 THR A N 1
ATOM 605 C CA . THR A 1 76 ? 13.888 -7.633 -30.446 1.00 87.12 76 THR A CA 1
ATOM 606 C C . THR A 1 76 ? 13.323 -9.022 -30.693 1.00 87.12 76 THR A C 1
ATOM 608 O O . THR A 1 76 ? 13.894 -9.837 -31.415 1.00 87.12 76 THR A O 1
ATOM 611 N N . ILE A 1 77 ? 12.110 -9.263 -30.195 1.00 83.62 77 ILE A N 1
ATOM 612 C CA . ILE A 1 77 ? 11.335 -10.457 -30.561 1.00 83.62 77 ILE A CA 1
ATOM 613 C C . ILE A 1 77 ? 11.045 -10.581 -32.069 1.00 83.62 77 ILE A C 1
ATOM 615 O O . ILE A 1 77 ? 10.768 -11.673 -32.553 1.00 83.62 77 ILE A O 1
ATOM 619 N N . SER A 1 78 ? 11.131 -9.481 -32.826 1.00 81.75 78 SER A N 1
ATOM 620 C CA . SER A 1 78 ? 11.050 -9.481 -34.295 1.00 81.75 78 SER A CA 1
ATOM 621 C C . SER A 1 78 ? 12.381 -9.808 -34.985 1.00 81.75 78 SER A C 1
ATOM 623 O O . SER A 1 78 ? 12.452 -9.720 -36.205 1.00 81.75 78 SER A O 1
ATOM 625 N N . ALA A 1 79 ? 13.414 -10.185 -34.222 1.00 79.94 79 ALA A N 1
ATOM 626 C CA . ALA A 1 79 ? 14.786 -10.403 -34.682 1.00 79.94 79 ALA A CA 1
ATOM 627 C C . ALA A 1 79 ? 15.453 -9.157 -35.304 1.00 79.94 79 ALA A C 1
ATOM 629 O O . ALA A 1 79 ? 16.437 -9.272 -36.034 1.00 79.94 79 ALA A O 1
ATOM 630 N N . ASP A 1 80 ? 14.957 -7.958 -34.984 1.00 83.88 80 ASP A N 1
ATOM 631 C CA . ASP A 1 80 ? 15.612 -6.703 -35.344 1.00 83.88 80 ASP A CA 1
ATOM 632 C C . ASP A 1 80 ? 16.600 -6.293 -34.250 1.00 83.88 80 ASP A C 1
ATOM 634 O O . ASP A 1 80 ? 16.331 -6.442 -33.058 1.00 83.88 80 ASP A O 1
ATOM 638 N N . VAL A 1 81 ? 17.712 -5.674 -34.637 1.00 85.12 81 VAL A N 1
ATOM 639 C CA . VAL A 1 81 ? 18.596 -4.999 -33.680 1.00 85.12 81 VAL A CA 1
ATOM 640 C C . VAL A 1 81 ? 18.155 -3.547 -33.547 1.00 85.12 81 VAL A C 1
ATOM 642 O O . VAL A 1 81 ? 18.066 -2.812 -34.536 1.00 85.12 81 VAL A O 1
ATOM 645 N N . LYS A 1 82 ? 17.882 -3.111 -32.316 1.00 88.38 82 LYS A N 1
ATOM 646 C CA . LYS A 1 82 ? 17.663 -1.701 -31.985 1.00 88.38 82 LYS A CA 1
ATOM 647 C C . LYS A 1 82 ? 18.872 -1.157 -31.258 1.00 88.38 82 LYS A C 1
ATOM 649 O O . LYS A 1 82 ? 19.415 -1.813 -30.380 1.00 88.38 82 LYS A O 1
ATOM 654 N N . SER A 1 83 ? 19.259 0.059 -31.621 1.00 87.69 83 SER A N 1
ATOM 655 C CA . SER A 1 83 ? 20.365 0.780 -31.001 1.00 87.69 83 SER A CA 1
ATOM 656 C C . SER A 1 83 ? 19.974 2.234 -30.805 1.00 87.69 83 SER A C 1
ATOM 658 O O . SER A 1 83 ? 19.267 2.802 -31.636 1.00 87.69 83 SER A O 1
ATOM 660 N N . GLY A 1 84 ? 20.411 2.830 -29.704 1.00 87.94 84 GLY A N 1
ATOM 661 C CA . GLY A 1 84 ? 20.073 4.205 -29.357 1.00 87.94 84 GLY A CA 1
ATOM 662 C C . GLY A 1 84 ? 20.516 4.557 -27.947 1.00 87.94 84 GLY A C 1
ATOM 663 O O . GLY A 1 84 ? 21.215 3.782 -27.294 1.00 87.94 84 GLY A O 1
ATOM 664 N N . ILE A 1 85 ? 20.102 5.730 -27.481 1.00 86.31 85 ILE A N 1
ATOM 665 C CA . ILE A 1 85 ? 20.427 6.223 -26.145 1.00 86.31 85 ILE A CA 1
ATOM 666 C C . ILE A 1 85 ? 19.193 6.098 -25.271 1.00 86.31 85 ILE A C 1
ATOM 668 O O . ILE A 1 85 ? 18.134 6.640 -25.587 1.00 86.31 85 ILE A O 1
ATOM 672 N N . TYR A 1 86 ? 19.344 5.402 -24.152 1.00 86.88 86 TYR A N 1
ATOM 673 C CA . TYR A 1 86 ? 18.242 5.080 -23.267 1.00 86.88 86 TYR A CA 1
ATOM 674 C C . TYR A 1 86 ? 18.538 5.492 -21.829 1.00 86.88 86 TYR A C 1
ATOM 676 O O . TYR A 1 86 ? 19.673 5.406 -21.355 1.00 86.88 86 TYR A O 1
ATOM 684 N N . THR A 1 87 ? 17.488 5.886 -21.112 1.00 86.56 87 THR A N 1
ATOM 685 C CA . THR A 1 87 ? 17.468 5.732 -19.657 1.00 86.56 87 THR A CA 1
ATOM 686 C C . THR A 1 87 ? 16.984 4.320 -19.352 1.00 86.56 87 THR A C 1
ATOM 688 O O . THR A 1 87 ? 15.890 3.935 -19.758 1.00 86.56 87 THR A O 1
ATOM 691 N N . ILE A 1 88 ? 17.825 3.546 -18.674 1.00 88.25 88 ILE A N 1
ATOM 692 C CA . ILE A 1 88 ? 17.600 2.133 -18.367 1.00 88.25 88 ILE A CA 1
ATOM 693 C C . ILE A 1 88 ? 17.181 2.034 -16.909 1.00 88.25 88 ILE A C 1
ATOM 695 O O . ILE A 1 88 ? 17.976 2.359 -16.033 1.00 88.25 88 ILE A O 1
ATOM 699 N N . VAL A 1 89 ? 15.963 1.573 -16.650 1.00 88.19 89 VAL A N 1
ATOM 700 C CA . VAL A 1 89 ? 15.485 1.221 -15.309 1.00 88.19 89 VAL A CA 1
ATOM 701 C C . VAL A 1 89 ? 15.552 -0.295 -15.182 1.00 88.19 89 VAL A C 1
ATOM 703 O O . VAL A 1 89 ? 14.675 -0.989 -15.692 1.00 88.19 89 VAL A O 1
ATOM 706 N N . LYS A 1 90 ? 16.605 -0.800 -14.540 1.00 89.25 90 LYS A N 1
ATOM 707 C CA . LYS A 1 90 ? 16.839 -2.226 -14.297 1.00 89.25 90 LYS A CA 1
ATOM 708 C C . LYS A 1 90 ? 16.243 -2.627 -12.954 1.00 89.25 90 LYS A C 1
ATOM 710 O O . LYS A 1 90 ? 16.547 -1.998 -11.947 1.00 89.25 90 LYS A O 1
ATOM 715 N N . ILE A 1 91 ? 15.436 -3.679 -12.925 1.00 86.69 91 ILE A N 1
ATOM 716 C CA . ILE A 1 91 ? 14.953 -4.272 -11.678 1.00 86.69 91 ILE A CA 1
ATOM 717 C C . ILE A 1 91 ? 15.914 -5.401 -11.304 1.00 86.69 91 ILE A C 1
ATOM 719 O O . ILE A 1 91 ? 16.138 -6.317 -12.090 1.00 86.69 91 ILE A O 1
ATOM 723 N N . ASN A 1 92 ? 16.505 -5.311 -10.115 1.00 79.81 92 ASN A N 1
ATOM 724 C CA . ASN A 1 92 ? 17.530 -6.247 -9.647 1.00 79.81 92 ASN A CA 1
ATOM 725 C C . ASN A 1 92 ? 16.927 -7.455 -8.904 1.00 79.81 92 ASN A C 1
ATOM 727 O O . ASN A 1 92 ? 17.640 -8.404 -8.599 1.00 79.81 92 ASN A O 1
ATOM 731 N N . GLU A 1 93 ? 15.628 -7.423 -8.593 1.00 74.12 93 GLU A N 1
ATOM 732 C CA . GLU A 1 93 ? 14.893 -8.523 -7.960 1.00 74.12 93 GLU A CA 1
ATOM 733 C C . GLU A 1 93 ? 13.973 -9.221 -8.971 1.00 74.12 93 GLU A C 1
ATOM 735 O O . GLU A 1 93 ? 13.075 -8.599 -9.534 1.00 74.12 93 GLU A O 1
ATOM 740 N N . CYS A 1 94 ? 14.173 -10.526 -9.175 1.00 68.31 94 CYS A N 1
ATOM 741 C CA . CYS A 1 94 ? 13.440 -11.329 -10.166 1.00 68.31 94 CYS A CA 1
ATOM 742 C C . CYS A 1 94 ? 12.327 -12.214 -9.594 1.00 68.31 94 CYS A C 1
ATOM 744 O O . CYS A 1 94 ? 11.764 -13.036 -10.319 1.00 68.31 94 CYS A O 1
ATOM 746 N N . GLU A 1 95 ? 12.010 -12.094 -8.306 1.00 78.94 95 GLU A N 1
ATOM 747 C CA . GLU A 1 95 ? 10.918 -12.873 -7.725 1.00 78.94 95 GLU A CA 1
ATOM 748 C C . GLU A 1 95 ? 9.579 -12.404 -8.297 1.00 78.94 95 GLU A C 1
ATOM 750 O O . GLU A 1 95 ? 9.286 -11.204 -8.320 1.00 78.94 95 GLU A O 1
ATOM 755 N N . ILE A 1 96 ? 8.784 -13.345 -8.807 1.00 78.19 96 ILE A N 1
ATOM 756 C CA . ILE A 1 96 ? 7.642 -13.025 -9.665 1.00 78.19 96 ILE A CA 1
ATOM 757 C C . ILE A 1 96 ? 6.573 -12.235 -8.907 1.00 78.19 96 ILE A C 1
ATOM 759 O O . ILE A 1 96 ? 5.977 -11.315 -9.461 1.00 78.19 96 ILE A O 1
ATOM 763 N N . GLU A 1 97 ? 6.399 -12.531 -7.624 1.00 77.25 97 GLU A N 1
ATOM 764 C CA . GLU A 1 97 ? 5.501 -11.851 -6.700 1.00 77.25 97 GLU A CA 1
ATOM 765 C C . GLU A 1 97 ? 5.896 -10.382 -6.490 1.00 77.25 97 GLU A C 1
ATOM 767 O O . GLU A 1 97 ? 5.053 -9.485 -6.541 1.00 77.25 97 GLU A O 1
ATOM 772 N N . THR A 1 98 ? 7.191 -10.108 -6.311 1.00 76.12 98 THR A N 1
ATOM 773 C CA . THR A 1 98 ? 7.704 -8.735 -6.210 1.00 76.12 98 THR A CA 1
ATOM 774 C C . THR A 1 98 ? 7.551 -8.012 -7.550 1.00 76.12 98 THR A C 1
ATOM 776 O O . THR A 1 98 ? 7.065 -6.878 -7.595 1.00 76.12 98 THR A O 1
ATOM 779 N N . LEU A 1 99 ? 7.899 -8.680 -8.657 1.00 80.56 99 LEU A N 1
ATOM 780 C CA . LEU A 1 99 ? 7.777 -8.128 -10.006 1.00 80.56 99 LEU A CA 1
ATOM 781 C C . LEU A 1 99 ? 6.339 -7.736 -10.345 1.00 80.56 99 LEU A C 1
ATOM 783 O O . LEU A 1 99 ? 6.139 -6.699 -10.968 1.00 80.56 99 LEU A O 1
ATOM 787 N N . GLN A 1 100 ? 5.338 -8.510 -9.920 1.00 83.56 100 GLN A N 1
ATOM 788 C CA . GLN A 1 100 ? 3.928 -8.182 -10.140 1.00 83.56 100 GLN A CA 1
ATOM 789 C C . GLN A 1 100 ? 3.565 -6.802 -9.582 1.00 83.56 100 GLN A C 1
ATOM 791 O O . GLN A 1 100 ? 2.983 -5.978 -10.291 1.00 83.56 100 GLN A O 1
ATOM 796 N N . VAL A 1 101 ? 3.946 -6.530 -8.332 1.00 79.62 101 VAL A N 1
ATOM 797 C CA . VAL A 1 101 ? 3.646 -5.257 -7.666 1.00 79.62 101 VAL A CA 1
ATOM 798 C C . VAL A 1 101 ? 4.444 -4.111 -8.296 1.00 79.62 101 VAL A C 1
ATOM 800 O O . VAL A 1 101 ? 3.869 -3.071 -8.630 1.00 79.62 101 VAL A O 1
ATOM 803 N N . VAL A 1 102 ? 5.747 -4.319 -8.534 1.00 81.44 102 VAL A N 1
ATOM 804 C CA . VAL A 1 102 ? 6.636 -3.343 -9.193 1.00 81.44 102 VAL A CA 1
ATOM 805 C C . VAL A 1 102 ? 6.087 -2.959 -10.563 1.00 81.44 102 VAL A C 1
ATOM 807 O O . VAL A 1 102 ? 5.923 -1.780 -10.865 1.00 81.44 102 VAL A O 1
ATOM 810 N N . PHE A 1 103 ? 5.787 -3.948 -11.402 1.00 86.00 103 PHE A N 1
ATOM 811 C CA . PHE A 1 103 ? 5.297 -3.732 -12.754 1.00 86.00 103 PHE A CA 1
ATOM 812 C C . PHE A 1 103 ? 3.969 -3.004 -12.768 1.00 86.00 103 PHE A C 1
ATOM 814 O O . PHE A 1 103 ? 3.801 -2.097 -13.575 1.00 86.00 103 PHE A O 1
ATOM 821 N N . LYS A 1 104 ? 3.054 -3.325 -11.852 1.00 84.44 104 LYS A N 1
ATOM 822 C CA . LYS A 1 104 ? 1.787 -2.603 -11.769 1.00 84.44 104 LYS A CA 1
ATOM 823 C C . LYS A 1 104 ? 2.004 -1.132 -11.422 1.00 84.44 104 LYS A C 1
ATOM 825 O O . LYS A 1 104 ? 1.416 -0.266 -12.059 1.00 84.44 104 LYS A O 1
ATOM 830 N N . LEU A 1 105 ? 2.905 -0.831 -10.486 1.00 84.69 105 LEU A N 1
ATOM 831 C CA . LEU A 1 105 ? 3.257 0.554 -10.179 1.00 84.69 105 LEU A CA 1
ATOM 832 C C . LEU A 1 105 ? 3.936 1.259 -11.366 1.00 84.69 105 LEU A C 1
ATOM 834 O O . LEU A 1 105 ? 3.584 2.391 -11.689 1.00 84.69 105 LEU A O 1
ATOM 838 N N . LEU A 1 106 ? 4.885 0.601 -12.035 1.00 83.31 106 LEU A N 1
ATOM 839 C CA . LEU A 1 106 ? 5.581 1.166 -13.194 1.00 83.31 106 LEU A CA 1
ATOM 840 C C . LEU A 1 106 ? 4.633 1.398 -14.377 1.00 83.31 106 LEU A C 1
ATOM 842 O O . LEU A 1 106 ? 4.763 2.416 -15.051 1.00 83.31 106 LEU A O 1
ATOM 846 N N . GLU A 1 107 ? 3.659 0.513 -14.602 1.00 85.12 107 GLU A N 1
ATOM 847 C CA . GLU A 1 107 ? 2.574 0.717 -15.569 1.00 85.12 107 GLU A CA 1
ATOM 848 C C . GLU A 1 107 ? 1.804 1.996 -15.247 1.00 85.12 107 GLU A C 1
ATOM 850 O O . GLU A 1 107 ? 1.693 2.880 -16.093 1.00 85.12 107 GLU A O 1
ATOM 855 N N . GLU A 1 108 ? 1.343 2.139 -14.005 1.00 83.94 108 GLU A N 1
ATOM 856 C CA . GLU A 1 108 ? 0.542 3.295 -13.602 1.00 83.94 108 GLU A CA 1
ATOM 857 C C . GLU A 1 108 ? 1.303 4.616 -13.630 1.00 83.94 108 GLU A C 1
ATOM 859 O O . GLU A 1 108 ? 0.684 5.675 -13.758 1.00 83.94 108 GLU A O 1
ATOM 864 N N . VAL A 1 109 ? 2.626 4.588 -13.476 1.00 81.62 109 VAL A N 1
ATOM 865 C CA . VAL A 1 109 ? 3.439 5.804 -13.441 1.00 81.62 109 VAL A CA 1
ATOM 866 C C . VAL A 1 109 ? 3.988 6.177 -14.818 1.00 81.62 109 VAL A C 1
ATOM 868 O O . VAL A 1 109 ? 3.961 7.357 -15.162 1.00 81.62 109 VAL A O 1
ATOM 871 N N . PHE A 1 110 ? 4.462 5.202 -15.597 1.00 78.94 110 PHE A N 1
ATOM 872 C CA . PHE A 1 110 ? 5.178 5.448 -16.853 1.00 78.94 110 PHE A CA 1
ATOM 873 C C . PHE A 1 110 ? 4.386 5.122 -18.117 1.00 78.94 110 PHE A C 1
ATOM 875 O O . PHE A 1 110 ? 4.721 5.622 -19.189 1.00 78.94 110 PHE A O 1
ATOM 882 N N . ILE A 1 111 ? 3.360 4.277 -18.030 1.00 76.38 111 ILE A N 1
ATOM 883 C CA . ILE A 1 111 ? 2.586 3.823 -19.189 1.00 76.38 111 ILE A CA 1
ATOM 884 C C . ILE A 1 111 ? 1.233 4.531 -19.164 1.00 76.38 111 ILE A C 1
ATOM 886 O O . ILE A 1 111 ? 0.186 3.941 -18.907 1.00 76.38 111 ILE A O 1
ATOM 890 N N . ARG A 1 112 ? 1.271 5.844 -19.419 1.00 69.62 112 ARG A N 1
ATOM 891 C CA . ARG A 1 112 ? 0.083 6.685 -19.617 1.00 69.62 112 ARG A CA 1
ATOM 892 C C . ARG A 1 112 ? 0.072 7.233 -21.034 1.00 69.62 112 ARG A C 1
ATOM 894 O O . ARG A 1 112 ? 1.087 7.732 -21.519 1.00 69.62 112 ARG A O 1
ATOM 901 N N . GLU A 1 113 ? -1.073 7.140 -21.702 1.00 62.91 113 GLU A N 1
ATOM 902 C CA . GLU A 1 113 ? -1.209 7.618 -23.078 1.00 62.91 113 GLU A CA 1
ATOM 903 C C . GLU A 1 113 ? -0.882 9.114 -23.187 1.00 62.91 113 GLU A C 1
ATOM 905 O O . GLU A 1 113 ? -1.364 9.929 -22.401 1.00 62.91 113 GLU A O 1
ATOM 910 N N . GLY A 1 114 ? -0.053 9.474 -24.172 1.00 58.78 114 GLY A N 1
ATOM 911 C CA . GLY A 1 114 ? 0.276 10.868 -24.479 1.00 58.78 114 GLY A CA 1
ATOM 912 C C . GLY A 1 114 ? 1.243 11.557 -23.508 1.00 58.78 114 GLY A C 1
ATOM 913 O O . GLY A 1 114 ? 1.497 12.749 -23.677 1.00 58.78 114 GLY A O 1
ATOM 914 N N . VAL A 1 115 ? 1.807 10.845 -22.525 1.00 66.69 115 VAL A N 1
ATOM 915 C CA . VAL A 1 115 ? 2.772 11.408 -21.567 1.00 66.69 115 VAL A CA 1
ATOM 916 C C . VAL A 1 115 ? 4.189 10.948 -21.909 1.00 66.69 115 VAL A C 1
ATOM 918 O O . VAL A 1 115 ? 4.481 9.757 -21.973 1.00 66.69 115 VAL A O 1
ATOM 921 N N . SER A 1 116 ? 5.094 11.905 -22.117 1.00 67.62 116 SER A N 1
ATOM 922 C CA . SER A 1 116 ? 6.536 11.657 -22.183 1.00 67.62 116 SER A CA 1
ATOM 923 C C . SER A 1 116 ? 7.194 12.091 -20.881 1.00 67.62 116 SER A C 1
ATOM 925 O O . SER A 1 116 ? 6.922 13.194 -20.411 1.00 67.62 116 SER A O 1
ATOM 927 N N . HIS A 1 117 ? 8.104 11.282 -20.346 1.00 73.94 117 HIS A N 1
ATOM 928 C CA . HIS A 1 117 ? 8.840 11.623 -19.132 1.00 73.94 117 HIS A CA 1
ATOM 929 C C . HIS A 1 117 ? 10.244 12.117 -19.471 1.00 73.94 117 HIS A C 1
ATOM 931 O O . HIS A 1 117 ? 10.991 11.469 -20.204 1.00 73.94 117 HIS A O 1
ATOM 937 N N . SER A 1 118 ? 10.627 13.254 -18.904 1.00 75.94 118 SER A N 1
ATOM 938 C CA . SER A 1 118 ? 12.010 13.719 -18.918 1.00 75.94 118 SER A CA 1
ATOM 939 C C . SER A 1 118 ? 12.898 12.821 -18.048 1.00 75.94 118 SER A C 1
ATOM 941 O O . SER A 1 118 ? 12.444 12.234 -17.063 1.00 75.94 118 SER A O 1
ATOM 943 N N . ASN A 1 119 ? 14.209 12.787 -18.314 1.00 74.31 119 ASN A N 1
ATOM 944 C CA . ASN A 1 119 ? 15.15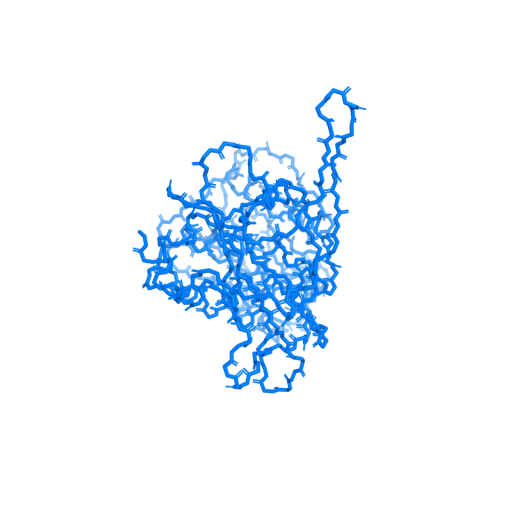7 12.038 -17.469 1.00 74.31 119 ASN A CA 1
ATOM 945 C C . ASN A 1 119 ? 15.113 12.501 -16.002 1.00 74.31 119 ASN A C 1
ATOM 947 O O . ASN A 1 119 ? 15.401 11.726 -15.091 1.00 74.31 119 ASN A O 1
ATOM 951 N N . ARG A 1 120 ? 14.753 13.771 -15.755 1.00 76.00 120 ARG A N 1
ATOM 952 C CA . ARG A 1 120 ? 14.587 14.308 -14.401 1.00 76.00 120 ARG A CA 1
ATOM 953 C C . ARG A 1 120 ? 13.391 13.676 -13.692 1.00 76.00 120 ARG A C 1
ATOM 955 O O . ARG A 1 120 ? 13.542 13.298 -12.533 1.00 76.00 120 ARG A O 1
ATOM 962 N N . GLU A 1 121 ? 12.254 13.557 -14.371 1.00 78.50 121 GLU A N 1
ATOM 963 C CA . GLU A 1 121 ? 11.044 12.927 -13.832 1.00 78.50 121 GLU A CA 1
ATOM 964 C C . GLU A 1 121 ? 11.245 11.430 -13.629 1.00 78.50 121 GLU A C 1
ATOM 966 O O . GLU A 1 121 ? 10.966 10.942 -12.539 1.00 78.50 121 GLU A O 1
ATOM 971 N N . ILE A 1 122 ? 11.824 10.728 -14.616 1.00 78.94 122 ILE A N 1
ATOM 972 C CA . ILE A 1 122 ? 12.158 9.299 -14.493 1.00 78.94 122 ILE A CA 1
ATOM 973 C C . ILE A 1 122 ? 13.027 9.078 -13.259 1.00 78.94 122 ILE A C 1
ATOM 975 O O . ILE A 1 122 ? 12.705 8.248 -12.418 1.00 78.94 122 ILE A O 1
ATOM 979 N N . ALA A 1 123 ? 14.093 9.863 -13.103 1.00 76.50 123 ALA A N 1
ATOM 980 C CA . ALA A 1 123 ? 14.947 9.762 -11.930 1.00 76.50 123 ALA A CA 1
ATOM 981 C C . ALA A 1 123 ? 14.186 9.996 -10.622 1.00 76.50 123 ALA A C 1
ATOM 983 O O . ALA A 1 123 ? 14.376 9.240 -9.684 1.00 76.50 123 ALA A O 1
ATOM 984 N N . SER A 1 124 ? 13.342 11.031 -10.558 1.00 80.44 124 SER A N 1
ATOM 985 C CA . SER A 1 124 ? 12.580 11.357 -9.348 1.00 80.44 124 SER A CA 1
ATOM 986 C C . SER A 1 124 ? 11.638 10.222 -8.957 1.00 80.44 124 SER A C 1
ATOM 988 O O . SER A 1 124 ? 11.598 9.832 -7.795 1.00 80.44 124 SER A O 1
ATOM 990 N N . ILE A 1 125 ? 10.910 9.681 -9.935 1.00 80.25 125 ILE A N 1
ATOM 991 C CA . ILE A 1 125 ? 9.978 8.573 -9.739 1.00 80.25 125 ILE A CA 1
ATOM 992 C C . ILE A 1 125 ? 10.730 7.319 -9.306 1.00 80.25 125 ILE A C 1
ATOM 994 O O . ILE A 1 125 ? 10.323 6.667 -8.351 1.00 80.25 125 ILE A O 1
ATOM 998 N N . ILE A 1 126 ? 11.819 6.961 -9.994 1.00 78.56 126 ILE A N 1
ATOM 999 C CA . ILE A 1 126 ? 12.546 5.744 -9.641 1.00 78.56 126 ILE A CA 1
ATOM 1000 C C . ILE A 1 126 ? 13.221 5.881 -8.285 1.00 78.56 126 ILE A C 1
ATOM 1002 O O . ILE A 1 126 ? 13.173 4.922 -7.534 1.00 78.56 126 ILE A O 1
ATOM 1006 N N . THR A 1 127 ? 13.791 7.035 -7.930 1.00 77.81 127 THR A N 1
ATOM 1007 C CA . THR A 1 127 ? 14.308 7.240 -6.569 1.00 77.81 127 THR A CA 1
ATOM 1008 C C . THR A 1 127 ? 13.211 6.997 -5.534 1.00 77.81 127 THR A C 1
ATOM 1010 O O . THR A 1 127 ? 13.429 6.225 -4.613 1.00 77.81 127 THR A O 1
ATOM 1013 N N . GLU A 1 128 ? 12.007 7.541 -5.733 1.00 79.38 128 GLU A N 1
ATOM 1014 C CA . GLU A 1 128 ? 10.877 7.323 -4.819 1.00 79.38 128 GLU A CA 1
ATOM 1015 C C . GLU A 1 128 ? 10.469 5.840 -4.723 1.00 79.38 128 GLU A C 1
ATOM 1017 O O . GLU A 1 128 ? 10.256 5.317 -3.631 1.00 79.38 128 GLU A O 1
ATOM 1022 N N . ILE A 1 129 ? 10.391 5.138 -5.859 1.00 77.94 129 ILE A N 1
ATOM 1023 C CA . ILE A 1 129 ? 10.084 3.700 -5.902 1.00 77.94 129 ILE A CA 1
ATOM 1024 C C . ILE A 1 129 ? 11.204 2.888 -5.244 1.00 77.94 129 ILE A C 1
ATOM 1026 O O . ILE A 1 129 ? 10.950 1.925 -4.530 1.00 77.94 129 ILE A O 1
ATOM 1030 N N . ALA A 1 130 ? 12.454 3.255 -5.475 1.00 74.12 130 ALA A N 1
ATOM 1031 C CA . ALA A 1 130 ? 13.596 2.535 -4.955 1.00 74.12 130 ALA A CA 1
ATOM 1032 C C . ALA A 1 130 ? 13.762 2.722 -3.446 1.00 74.12 130 ALA A C 1
ATOM 1034 O O . ALA A 1 130 ? 14.036 1.749 -2.750 1.00 74.12 130 ALA A O 1
ATOM 1035 N N . ASP A 1 131 ? 13.537 3.938 -2.944 1.00 73.56 131 ASP A N 1
ATOM 1036 C CA . ASP A 1 131 ? 13.492 4.241 -1.513 1.00 73.56 131 ASP A CA 1
ATOM 1037 C C . ASP A 1 131 ? 12.363 3.453 -0.837 1.00 73.56 131 ASP A C 1
ATOM 1039 O O . ASP A 1 131 ? 12.547 2.903 0.252 1.00 73.56 131 ASP A O 1
ATOM 1043 N N . LEU A 1 132 ? 11.217 3.321 -1.516 1.00 74.81 132 LEU A N 1
ATOM 1044 C CA . LEU A 1 132 ? 10.128 2.458 -1.076 1.00 74.81 132 LEU A CA 1
ATOM 1045 C C . LEU A 1 132 ? 10.612 1.007 -0.934 1.00 74.81 132 LEU A C 1
ATOM 1047 O O . LEU A 1 132 ? 10.451 0.432 0.130 1.00 74.81 132 LEU A O 1
ATOM 1051 N N . PHE A 1 133 ? 11.290 0.418 -1.920 1.00 68.88 133 PHE A N 1
ATOM 1052 C CA . PHE A 1 133 ? 11.807 -0.954 -1.778 1.00 68.88 133 PHE A CA 1
ATOM 1053 C C . PHE A 1 133 ? 12.939 -1.098 -0.750 1.00 68.88 133 PHE A C 1
ATOM 1055 O O . PHE A 1 133 ? 13.004 -2.099 -0.040 1.00 68.88 133 PHE A O 1
ATOM 1062 N N . ALA A 1 134 ? 13.820 -0.104 -0.630 1.00 65.56 134 ALA A N 1
ATOM 1063 C CA . ALA A 1 134 ? 14.982 -0.165 0.255 1.00 65.56 134 ALA A CA 1
ATOM 1064 C C . ALA A 1 134 ? 14.614 -0.129 1.749 1.00 65.56 134 ALA A C 1
ATOM 1066 O O . ALA A 1 134 ? 15.347 -0.672 2.579 1.00 65.56 134 ALA A O 1
ATOM 1067 N N . HIS A 1 135 ? 13.496 0.512 2.103 1.00 62.06 135 HIS A N 1
ATOM 1068 C CA . HIS A 1 135 ? 13.110 0.780 3.494 1.00 62.06 135 HIS A CA 1
ATOM 1069 C C . HIS A 1 135 ? 11.889 -0.004 3.975 1.00 62.06 135 HIS A C 1
ATOM 1071 O O . HIS A 1 135 ? 11.436 0.160 5.115 1.00 62.06 135 HIS A O 1
ATOM 1077 N N . VAL A 1 136 ? 11.335 -0.852 3.119 1.00 64.56 136 VAL A N 1
ATOM 1078 C CA . VAL A 1 136 ? 10.100 -1.560 3.405 1.00 64.56 136 VAL A CA 1
ATOM 1079 C C . VAL A 1 136 ? 10.426 -2.975 3.881 1.00 64.56 136 VAL A C 1
ATOM 1081 O O . VAL A 1 136 ? 10.673 -3.897 3.117 1.00 64.56 136 VAL A O 1
ATOM 1084 N N . THR A 1 137 ? 10.429 -3.147 5.198 1.00 63.19 137 THR A N 1
ATOM 1085 C CA . THR A 1 137 ? 10.292 -4.456 5.842 1.00 63.19 137 THR A CA 1
ATOM 1086 C C . THR A 1 137 ? 8.818 -4.721 6.114 1.00 63.19 137 THR A C 1
ATOM 1088 O O . THR A 1 137 ? 8.091 -3.783 6.448 1.00 63.19 137 THR A O 1
ATOM 1091 N N . SER A 1 138 ? 8.403 -5.980 6.058 1.00 72.69 138 SER A N 1
ATOM 1092 C CA . SER A 1 138 ? 7.073 -6.420 6.486 1.00 72.69 138 SER A CA 1
ATOM 1093 C C . SER A 1 138 ? 7.150 -7.425 7.617 1.00 72.69 138 SER A C 1
ATOM 1095 O O . SER A 1 138 ? 8.085 -8.212 7.744 1.00 72.69 138 SER A O 1
ATOM 1097 N N . SER A 1 139 ? 6.102 -7.415 8.421 1.00 83.38 139 SER A N 1
ATOM 1098 C CA . SER A 1 139 ? 5.716 -8.480 9.326 1.00 83.38 139 SER A CA 1
ATOM 1099 C C . SER A 1 139 ? 4.365 -9.053 8.893 1.00 83.38 139 SER A C 1
ATOM 1101 O O . SER A 1 139 ? 3.592 -8.407 8.182 1.00 83.38 139 SER A O 1
ATOM 1103 N N . LYS A 1 140 ? 4.010 -10.244 9.396 1.00 87.38 140 LYS A N 1
ATOM 1104 C CA . LYS A 1 140 ? 2.646 -10.786 9.234 1.00 87.38 140 LYS A CA 1
ATOM 1105 C C . LYS A 1 140 ? 1.580 -9.781 9.711 1.00 87.38 140 LYS A C 1
ATOM 1107 O O . LYS A 1 140 ? 0.499 -9.721 9.135 1.00 87.38 140 LYS A O 1
ATOM 1112 N N . GLY A 1 141 ? 1.895 -8.986 10.739 1.00 89.56 141 GLY A N 1
ATOM 1113 C CA . GLY A 1 141 ? 1.012 -7.946 11.268 1.00 89.56 141 GLY A CA 1
ATOM 1114 C C . GLY A 1 141 ? 0.749 -6.810 10.280 1.00 89.56 141 GLY A C 1
ATOM 1115 O O . GLY A 1 141 ? -0.387 -6.359 10.192 1.00 89.56 141 GLY A O 1
ATOM 1116 N N . ASP A 1 142 ? 1.751 -6.410 9.494 1.00 90.25 142 ASP A N 1
ATOM 1117 C CA . ASP A 1 142 ? 1.611 -5.345 8.491 1.00 90.25 142 ASP A CA 1
ATOM 1118 C C . ASP A 1 142 ? 0.673 -5.773 7.354 1.00 90.25 142 ASP A C 1
ATOM 1120 O O . ASP A 1 142 ? -0.215 -5.020 6.960 1.00 90.25 142 ASP A O 1
ATOM 1124 N N . ILE A 1 143 ? 0.784 -7.028 6.901 1.00 92.75 143 ILE A N 1
ATOM 1125 C CA . ILE A 1 143 ? -0.137 -7.601 5.908 1.00 92.75 143 ILE A CA 1
ATOM 1126 C C . ILE A 1 143 ? -1.567 -7.678 6.452 1.00 92.75 143 ILE A C 1
ATOM 1128 O O . ILE A 1 143 ? -2.508 -7.333 5.743 1.00 92.75 143 ILE A O 1
ATOM 1132 N N . ILE A 1 144 ? -1.747 -8.120 7.702 1.00 94.62 144 ILE A N 1
ATOM 1133 C CA . ILE A 1 144 ? -3.067 -8.189 8.353 1.00 94.62 144 ILE A CA 1
ATOM 1134 C C . ILE A 1 144 ? -3.676 -6.787 8.510 1.00 94.62 144 ILE A C 1
ATOM 1136 O O . ILE A 1 144 ? -4.872 -6.606 8.270 1.00 94.62 144 ILE A O 1
ATOM 1140 N N . GLY A 1 145 ? -2.864 -5.806 8.910 1.00 94.19 145 GLY A N 1
ATOM 1141 C CA . GLY A 1 145 ? -3.264 -4.405 9.035 1.00 94.19 145 GLY A CA 1
ATOM 1142 C C . GLY A 1 145 ? -3.732 -3.847 7.697 1.00 94.19 145 GLY A C 1
ATOM 1143 O O . GLY A 1 145 ? -4.899 -3.476 7.572 1.00 94.19 145 GLY A O 1
ATOM 1144 N N . LEU A 1 146 ? -2.870 -3.921 6.675 1.00 94.62 146 LEU A N 1
ATOM 1145 C CA . LEU A 1 146 ? -3.198 -3.485 5.320 1.00 94.62 146 LEU A CA 1
ATOM 1146 C C . LEU A 1 146 ? -4.448 -4.189 4.786 1.00 94.62 146 LEU A C 1
ATOM 1148 O O . LEU A 1 146 ? -5.321 -3.529 4.236 1.00 94.62 146 LEU A O 1
ATOM 1152 N N . TRP A 1 147 ? -4.566 -5.509 4.958 1.00 96.31 147 TRP A N 1
ATOM 1153 C CA . TRP A 1 147 ? -5.752 -6.246 4.519 1.00 96.31 147 TRP A CA 1
ATOM 1154 C C . TRP A 1 147 ? -7.026 -5.644 5.111 1.00 96.31 147 TRP A C 1
ATOM 1156 O O . TRP A 1 147 ? -7.995 -5.423 4.390 1.00 96.31 147 TRP A O 1
ATOM 1166 N N . GLY A 1 148 ? -7.016 -5.330 6.409 1.00 96.19 148 GLY A N 1
ATOM 1167 C CA . GLY A 1 148 ? -8.153 -4.698 7.067 1.00 96.19 148 GLY A CA 1
ATOM 1168 C C . GLY A 1 148 ? -8.467 -3.312 6.534 1.00 96.19 148 GLY A C 1
ATOM 1169 O O . GLY A 1 148 ? -9.629 -3.009 6.286 1.00 96.19 148 GLY A O 1
ATOM 1170 N N . GLU A 1 149 ? -7.451 -2.482 6.315 1.00 96.50 149 GLU A N 1
ATOM 1171 C CA . GLU A 1 149 ? -7.636 -1.154 5.727 1.00 96.50 149 GLU A CA 1
ATOM 1172 C C . GLU A 1 149 ? -8.246 -1.237 4.323 1.00 96.50 149 GLU A C 1
ATOM 1174 O O . GLU A 1 149 ? -9.230 -0.556 4.033 1.00 96.50 149 GLU A O 1
ATOM 1179 N N . LEU A 1 150 ? -7.728 -2.125 3.469 1.00 97.00 150 LEU A N 1
ATOM 1180 C CA . LEU A 1 150 ? -8.280 -2.379 2.137 1.00 97.00 150 LEU A CA 1
ATOM 1181 C C . LEU A 1 150 ? -9.718 -2.904 2.223 1.00 97.00 150 LEU A C 1
ATOM 1183 O O . LEU A 1 150 ? -10.587 -2.475 1.465 1.00 97.00 150 LEU A O 1
ATOM 1187 N N . TYR A 1 151 ? -9.999 -3.789 3.176 1.00 96.56 151 TYR A N 1
ATOM 1188 C CA . TYR A 1 151 ? -11.351 -4.278 3.416 1.00 96.56 151 TYR A CA 1
ATOM 1189 C C . TYR A 1 151 ? -12.304 -3.135 3.795 1.00 96.56 151 TYR A C 1
ATOM 1191 O O . TYR A 1 151 ? -13.392 -3.052 3.232 1.00 96.56 151 TYR A O 1
ATOM 1199 N N . ILE A 1 152 ? -11.889 -2.196 4.651 1.00 96.69 152 ILE A N 1
ATOM 1200 C CA . ILE A 1 152 ? -12.667 -0.988 4.976 1.00 96.69 152 ILE A CA 1
ATOM 1201 C C . ILE A 1 152 ? -12.881 -0.105 3.741 1.00 96.69 152 ILE A C 1
ATOM 1203 O O . ILE A 1 152 ? -14.015 0.285 3.465 1.00 96.69 152 ILE A O 1
ATOM 1207 N N . LEU A 1 153 ? -11.834 0.150 2.950 1.00 96.88 153 LEU A N 1
ATOM 1208 C CA . LEU A 1 153 ? -11.946 0.911 1.700 1.00 96.88 153 LEU A CA 1
ATOM 1209 C C . LEU A 1 153 ? -12.909 0.259 0.698 1.00 96.88 153 LEU A C 1
ATOM 1211 O O . LEU A 1 153 ? -13.526 0.960 -0.099 1.00 96.88 153 LEU A O 1
ATOM 1215 N N . SER A 1 154 ? -13.085 -1.064 0.741 1.00 96.06 154 SER A N 1
ATOM 1216 C CA . SER A 1 154 ? -14.004 -1.774 -0.156 1.00 96.06 154 SER A CA 1
ATOM 1217 C C . SER A 1 154 ? -15.483 -1.433 0.056 1.00 96.06 154 SER A C 1
ATOM 1219 O O . SER A 1 154 ? -16.276 -1.622 -0.868 1.00 96.06 154 SER A O 1
ATOM 1221 N N . PHE A 1 155 ? -15.838 -0.876 1.220 1.00 95.06 155 PHE A N 1
ATOM 1222 C CA . PHE A 1 155 ? -17.181 -0.369 1.514 1.00 95.06 155 PHE A CA 1
ATOM 1223 C C . PHE A 1 155 ? -17.404 1.067 1.033 1.00 95.06 155 PHE A C 1
ATOM 1225 O O . PHE A 1 155 ? -18.527 1.553 1.121 1.00 95.06 155 PHE A O 1
ATOM 1232 N N . ALA A 1 156 ? -16.369 1.758 0.542 1.00 95.31 156 ALA A N 1
ATOM 1233 C CA . ALA A 1 156 ? -16.490 3.134 0.081 1.00 95.31 156 ALA A CA 1
ATOM 1234 C C . ALA A 1 156 ? -17.432 3.229 -1.137 1.00 95.31 156 ALA A C 1
ATOM 1236 O O . ALA A 1 156 ? -17.112 2.670 -2.192 1.00 95.31 156 ALA A O 1
ATOM 1237 N N . PRO A 1 157 ? -18.533 3.999 -1.062 1.00 93.31 157 PRO A N 1
ATOM 1238 C CA . PRO A 1 157 ? -19.401 4.218 -2.220 1.00 93.31 157 PRO A CA 1
ATOM 1239 C C . PRO A 1 157 ? -18.699 5.008 -3.333 1.00 93.31 157 PRO A C 1
ATOM 1241 O O . PRO A 1 157 ? -18.970 4.802 -4.514 1.00 93.31 157 PRO A O 1
ATOM 1244 N N . ASN A 1 158 ? -17.760 5.887 -2.968 1.00 94.25 158 ASN A N 1
ATOM 1245 C CA . ASN A 1 158 ? -16.885 6.588 -3.904 1.00 94.25 158 ASN A CA 1
ATOM 1246 C C . ASN A 1 158 ? -15.415 6.384 -3.519 1.00 94.25 158 ASN A C 1
ATOM 1248 O O . ASN A 1 158 ? -14.830 7.179 -2.781 1.00 94.25 158 ASN A O 1
ATOM 1252 N N . LEU A 1 159 ? -14.814 5.313 -4.039 1.00 95.62 159 LEU A N 1
ATOM 1253 C CA . LEU A 1 159 ? -13.435 4.939 -3.726 1.00 95.62 159 LEU A CA 1
ATOM 1254 C C . LEU A 1 159 ? -12.424 6.044 -4.085 1.00 95.62 159 LEU A C 1
ATOM 1256 O O . LEU A 1 159 ? -11.550 6.347 -3.274 1.00 95.62 159 LEU A O 1
ATOM 1260 N N . ASP A 1 160 ? -12.581 6.707 -5.238 1.00 94.94 160 ASP A N 1
ATOM 1261 C CA . ASP A 1 160 ? -11.720 7.825 -5.660 1.00 94.94 160 ASP A CA 1
ATOM 1262 C C . ASP A 1 160 ? -11.741 8.991 -4.657 1.00 94.94 160 ASP A C 1
ATOM 1264 O O . ASP A 1 160 ? -10.753 9.711 -4.499 1.00 94.94 160 ASP A O 1
ATOM 1268 N N . ARG A 1 161 ? -12.866 9.218 -3.973 1.00 94.38 161 ARG A N 1
ATOM 1269 C CA . ARG A 1 161 ? -12.957 10.243 -2.930 1.00 94.38 161 ARG A CA 1
ATOM 1270 C C . ARG A 1 161 ? -12.274 9.785 -1.647 1.00 94.38 161 ARG A C 1
ATOM 1272 O O . ARG A 1 161 ? -11.460 10.531 -1.113 1.00 94.38 161 ARG A O 1
ATOM 1279 N N . VAL A 1 162 ? -12.586 8.582 -1.169 1.00 95.00 162 VAL A N 1
ATOM 1280 C CA . VAL A 1 162 ? -12.100 8.074 0.127 1.00 95.00 162 VAL A CA 1
ATOM 1281 C C . VAL A 1 162 ? -10.587 7.882 0.134 1.00 95.00 162 VAL A C 1
ATOM 1283 O O . VAL A 1 162 ? -9.921 8.302 1.077 1.00 95.00 162 VAL A O 1
ATOM 1286 N N . VAL A 1 163 ? -10.018 7.326 -0.939 1.00 94.75 163 VAL A N 1
ATOM 1287 C CA . VAL A 1 163 ? -8.574 7.050 -1.037 1.00 94.75 163 VAL A CA 1
ATOM 1288 C C . VAL A 1 163 ? -7.725 8.322 -0.913 1.00 94.75 163 VAL A C 1
ATOM 1290 O O . VAL A 1 163 ? -6.596 8.249 -0.440 1.00 94.75 163 VAL A O 1
ATOM 1293 N N . LYS A 1 164 ? -8.257 9.506 -1.245 1.00 93.12 164 LYS A N 1
ATOM 1294 C CA . LYS A 1 164 ? -7.548 10.789 -1.051 1.00 93.12 164 LYS A CA 1
ATOM 1295 C C . LYS A 1 164 ? -7.301 11.134 0.419 1.00 93.12 164 LYS A C 1
ATOM 1297 O O . LYS A 1 164 ? -6.402 11.916 0.708 1.00 93.12 164 LYS A O 1
ATOM 1302 N N . TYR A 1 165 ? -8.105 10.577 1.319 1.00 93.56 165 TYR A N 1
ATOM 1303 C CA . TYR A 1 165 ? -8.006 10.774 2.764 1.00 93.56 165 TYR A CA 1
ATOM 1304 C C . TYR A 1 165 ? -7.302 9.604 3.466 1.00 93.56 165 TYR A C 1
ATOM 1306 O O . TYR A 1 165 ? -7.118 9.645 4.684 1.00 93.56 165 TYR A O 1
ATOM 1314 N N . TRP A 1 166 ? -6.899 8.573 2.711 1.00 94.88 166 TRP A N 1
ATOM 1315 C CA . TRP A 1 166 ? -6.118 7.452 3.220 1.00 94.88 166 TRP A CA 1
ATOM 1316 C C . TRP A 1 166 ? -4.662 7.882 3.422 1.00 94.88 166 TRP A C 1
ATOM 1318 O O . TRP A 1 166 ? -3.974 8.311 2.493 1.00 94.88 166 TRP A O 1
ATOM 1328 N N . CYS A 1 167 ? -4.212 7.839 4.670 1.00 86.12 167 CYS A N 1
ATOM 1329 C CA . CYS A 1 167 ? -2.992 8.496 5.104 1.00 86.12 167 CYS A CA 1
ATOM 1330 C C . CYS A 1 167 ? -1.720 7.728 4.720 1.00 86.12 167 CYS A C 1
ATOM 1332 O O . CYS A 1 167 ? -1.653 6.499 4.736 1.00 86.12 167 CYS A O 1
ATOM 1334 N N . THR A 1 168 ? -0.675 8.502 4.409 1.00 67.44 168 THR A N 1
ATOM 1335 C CA . THR A 1 168 ? 0.539 8.033 3.726 1.00 67.44 168 THR A CA 1
ATOM 1336 C C . THR A 1 168 ? 1.754 7.834 4.611 1.00 67.44 168 THR A C 1
ATOM 1338 O O . THR A 1 168 ? 2.759 7.299 4.155 1.00 67.44 168 THR A O 1
ATOM 1341 N N . SER A 1 169 ? 1.689 8.239 5.875 1.00 66.25 169 SER A N 1
ATOM 1342 C CA . SER A 1 169 ? 2.834 8.144 6.774 1.00 66.25 169 SER A CA 1
ATOM 1343 C C . SER A 1 169 ? 2.716 6.944 7.706 1.00 66.25 169 SER A C 1
ATOM 1345 O O . SER A 1 169 ? 1.681 6.756 8.337 1.00 66.25 169 SER A O 1
ATOM 1347 N N . LYS A 1 170 ? 3.819 6.213 7.922 1.00 58.66 170 LYS A N 1
ATOM 1348 C CA . LYS A 1 170 ? 3.944 5.268 9.053 1.00 58.66 170 LYS A CA 1
ATOM 1349 C C . LYS A 1 170 ? 3.773 5.956 10.418 1.00 58.66 170 LYS A C 1
ATOM 1351 O O . LYS A 1 170 ? 3.553 5.287 11.419 1.00 58.66 170 LYS A O 1
ATOM 1356 N N . THR A 1 171 ? 3.909 7.284 10.466 1.00 63.50 171 THR A N 1
ATOM 1357 C CA . THR A 1 171 ? 3.660 8.110 11.658 1.00 63.50 171 THR A CA 1
ATOM 1358 C C . THR A 1 171 ? 2.262 8.725 11.684 1.00 63.50 171 THR A C 1
ATOM 1360 O O . THR A 1 171 ? 1.949 9.465 12.618 1.00 63.50 171 THR A O 1
ATOM 1363 N N . ALA A 1 172 ? 1.429 8.464 10.669 1.00 78.50 172 ALA A N 1
ATOM 1364 C CA . ALA A 1 172 ? 0.041 8.891 10.697 1.00 78.50 172 ALA A CA 1
ATOM 1365 C C . ALA A 1 172 ? -0.640 8.258 11.911 1.00 78.50 172 ALA A C 1
ATOM 1367 O O . ALA A 1 172 ? -0.448 7.081 12.212 1.00 78.50 172 ALA A O 1
ATOM 1368 N N . LYS A 1 173 ? -1.402 9.074 12.638 1.00 85.94 173 LYS A N 1
ATOM 1369 C CA . LYS A 1 173 ? -2.088 8.619 13.852 1.00 85.94 173 LYS A CA 1
ATOM 1370 C C . LYS A 1 173 ? -3.286 7.740 13.525 1.00 85.94 173 LYS A C 1
ATOM 1372 O O . LYS A 1 173 ? -3.628 6.892 14.340 1.00 85.94 173 LYS A O 1
ATOM 1377 N N . TYR A 1 174 ? -3.887 7.986 12.365 1.00 92.25 174 TYR A N 1
ATOM 1378 C CA . TYR A 1 174 ? -5.102 7.355 11.881 1.00 92.25 174 TYR A CA 1
ATOM 1379 C C . TYR A 1 174 ? -4.918 6.913 10.435 1.00 92.25 174 TYR A C 1
ATOM 1381 O O . TYR A 1 174 ? -4.207 7.580 9.676 1.00 92.25 174 TYR A O 1
ATOM 1389 N N . ASP A 1 175 ? -5.597 5.838 10.049 1.00 93.62 175 ASP A N 1
ATOM 1390 C CA . ASP A 1 175 ? -5.570 5.339 8.674 1.00 93.62 175 ASP A CA 1
ATOM 1391 C C . ASP A 1 175 ? -6.301 6.269 7.707 1.00 93.62 175 ASP A C 1
ATOM 1393 O O . ASP A 1 175 ? -5.787 6.552 6.627 1.00 93.62 175 ASP A O 1
ATOM 1397 N N . LEU A 1 176 ? -7.463 6.802 8.095 1.00 94.50 176 LEU A N 1
ATOM 1398 C CA . LEU A 1 176 ? -8.176 7.827 7.334 1.00 94.50 176 LEU A CA 1
ATOM 1399 C C . LEU A 1 176 ? -8.384 9.075 8.184 1.00 94.50 176 LEU A C 1
ATOM 1401 O O . LEU A 1 176 ? -8.875 8.998 9.309 1.00 94.50 176 LEU A O 1
ATOM 1405 N N . VAL A 1 177 ? -8.063 10.236 7.619 1.00 92.88 177 VAL A N 1
ATOM 1406 C CA . VAL A 1 177 ? -8.344 11.541 8.230 1.00 92.88 177 VAL A CA 1
ATOM 1407 C C . VAL A 1 177 ? -9.264 12.298 7.292 1.00 92.88 177 VAL A C 1
ATOM 1409 O O . VAL A 1 177 ? -8.830 12.806 6.264 1.00 92.88 177 VAL A O 1
ATOM 1412 N N . LEU A 1 178 ? -10.545 12.321 7.632 1.00 91.75 178 LEU A N 1
ATOM 1413 C CA . LEU A 1 178 ? -11.630 12.855 6.818 1.00 91.75 178 LEU A CA 1
ATOM 1414 C C . LEU A 1 178 ? -11.994 14.260 7.331 1.00 91.75 178 LEU A C 1
ATOM 1416 O O . LEU A 1 178 ? -11.531 14.646 8.407 1.00 91.75 178 LEU A O 1
ATOM 1420 N N . PRO A 1 179 ? -12.787 15.057 6.588 1.00 89.94 179 PRO A N 1
ATOM 1421 C CA . PRO A 1 179 ? -13.081 16.440 6.973 1.00 89.94 179 PRO A CA 1
ATOM 1422 C C . PRO A 1 179 ? -13.626 16.597 8.400 1.00 89.94 179 PRO A C 1
ATOM 1424 O O . PRO A 1 179 ? -13.184 17.490 9.118 1.00 89.94 179 PRO A O 1
ATOM 1427 N N . ASP A 1 180 ? -14.521 15.698 8.824 1.00 90.19 180 ASP A N 1
ATOM 1428 C CA . ASP A 1 180 ? -15.241 15.822 10.099 1.00 90.19 180 ASP A CA 1
ATOM 1429 C C . ASP A 1 180 ? -14.806 14.808 11.173 1.00 90.19 180 ASP A C 1
ATOM 1431 O O . ASP A 1 180 ? -15.185 14.934 12.341 1.00 90.19 180 ASP A O 1
ATOM 1435 N N . PHE A 1 181 ? -14.044 13.776 10.798 1.00 93.00 181 PHE A N 1
ATOM 1436 C CA . PHE A 1 181 ? -13.631 12.703 11.707 1.00 93.00 181 PHE A CA 1
ATOM 1437 C C . PHE A 1 181 ? -12.413 11.932 11.181 1.00 93.00 181 PHE A C 1
ATOM 1439 O O . PHE A 1 181 ? -12.062 12.023 10.008 1.00 93.00 181 PHE A O 1
ATOM 1446 N N . ALA A 1 182 ? -11.769 11.136 12.031 1.00 94.06 182 ALA A N 1
ATOM 1447 C CA . ALA A 1 182 ? -10.813 10.118 11.600 1.00 94.06 182 ALA A CA 1
ATOM 1448 C C . ALA A 1 182 ? -11.353 8.716 11.824 1.00 94.06 182 ALA A C 1
ATOM 1450 O O . ALA A 1 182 ? -12.155 8.473 12.727 1.00 94.06 182 ALA A O 1
ATOM 1451 N N . LEU A 1 183 ? -10.855 7.793 11.012 1.00 95.44 183 LEU A N 1
ATOM 1452 C CA . LEU A 1 183 ? -11.092 6.371 11.149 1.00 95.44 183 LEU A CA 1
ATOM 1453 C C . LEU A 1 183 ? -9.751 5.654 11.309 1.00 95.44 183 LEU A C 1
ATOM 1455 O O . LEU A 1 183 ? -8.885 5.735 10.440 1.00 95.44 183 LEU A O 1
ATOM 1459 N N . GLU A 1 184 ? -9.600 4.945 12.421 1.00 95.88 184 GLU A N 1
ATOM 1460 C CA . GLU A 1 184 ? -8.522 3.982 12.649 1.00 95.88 184 GLU A CA 1
ATOM 1461 C C . GLU A 1 184 ? -9.046 2.576 12.377 1.00 95.88 184 GLU A C 1
ATOM 1463 O O . GLU A 1 184 ? -10.093 2.188 12.907 1.00 95.88 184 GLU A O 1
ATOM 1468 N N . VAL A 1 185 ? -8.306 1.782 11.611 1.00 96.19 185 VAL A N 1
ATOM 1469 C CA . VAL A 1 185 ? -8.645 0.389 11.341 1.00 96.19 185 VAL A CA 1
ATOM 1470 C C . VAL A 1 185 ? -7.776 -0.518 12.205 1.00 96.19 185 VAL A C 1
ATOM 1472 O O . VAL A 1 185 ? -6.551 -0.468 12.194 1.00 96.19 185 VAL A O 1
ATOM 1475 N N . LYS A 1 186 ? -8.414 -1.392 12.983 1.00 96.00 186 LYS A N 1
ATOM 1476 C CA . LYS A 1 186 ? -7.730 -2.361 13.843 1.00 96.00 186 LYS A CA 1
ATOM 1477 C C . LYS A 1 186 ? -8.131 -3.775 13.474 1.00 96.00 186 LYS A C 1
ATOM 1479 O O . LYS A 1 186 ? -9.269 -4.176 13.704 1.00 96.00 186 LYS A O 1
ATOM 1484 N N . SER A 1 187 ? -7.173 -4.548 12.981 1.00 95.69 187 SER A N 1
ATOM 1485 C CA . SER A 1 187 ? -7.387 -5.922 12.524 1.00 95.69 187 SER A CA 1
ATOM 1486 C C . SER A 1 187 ? -6.660 -6.920 13.402 1.00 95.69 187 SER A C 1
ATOM 1488 O O . SER A 1 187 ? -5.504 -6.717 13.769 1.00 95.69 187 SER A O 1
ATOM 1490 N N . THR A 1 188 ? -7.322 -8.029 13.718 1.00 95.06 188 THR A N 1
ATOM 1491 C CA . THR A 1 188 ? -6.693 -9.120 14.459 1.00 95.06 188 THR A CA 1
ATOM 1492 C C . THR A 1 188 ? -7.207 -10.472 13.993 1.00 95.06 188 THR A C 1
ATOM 1494 O O . THR A 1 188 ? -8.391 -10.631 13.708 1.00 95.06 188 THR A O 1
ATOM 1497 N N . THR A 1 189 ? -6.308 -11.452 13.939 1.00 93.44 189 THR A N 1
ATOM 1498 C CA . THR A 1 189 ? -6.638 -12.871 13.730 1.00 93.44 189 THR A CA 1
ATOM 1499 C C . THR A 1 189 ? -6.776 -13.629 15.052 1.00 93.44 189 THR A C 1
ATOM 1501 O O . THR A 1 189 ? -6.876 -14.854 15.069 1.00 93.44 189 THR A O 1
ATOM 1504 N N . ASN A 1 190 ? -6.708 -12.924 16.186 1.00 90.56 190 ASN A N 1
ATOM 1505 C CA . ASN A 1 190 ? -6.893 -13.524 17.500 1.00 90.56 190 ASN A CA 1
ATOM 1506 C C . ASN A 1 190 ? -8.366 -13.874 17.732 1.00 90.56 190 ASN A C 1
ATOM 1508 O O . ASN A 1 190 ? -9.266 -13.184 17.265 1.00 90.56 190 ASN A O 1
ATOM 1512 N N . ALA A 1 191 ? -8.610 -14.883 18.571 1.00 86.25 191 ALA A N 1
ATOM 1513 C CA . ALA A 1 191 ? -9.966 -15.264 18.974 1.00 86.25 191 ALA A CA 1
ATOM 1514 C C . ALA A 1 191 ? -10.715 -14.158 19.746 1.00 86.25 191 ALA A C 1
ATOM 1516 O O . ALA A 1 191 ? -11.938 -14.171 19.818 1.00 86.25 191 ALA A O 1
ATOM 1517 N N . LYS A 1 192 ? -9.982 -13.216 20.355 1.00 90.12 192 LYS A N 1
ATOM 1518 C CA . LYS A 1 192 ? -10.540 -12.055 21.061 1.00 90.12 192 LYS A CA 1
ATOM 1519 C C . LYS A 1 192 ? -10.262 -10.779 20.281 1.00 90.12 192 LYS A C 1
ATOM 1521 O O . LYS A 1 192 ? -9.188 -10.648 19.692 1.00 90.12 192 LYS A O 1
ATOM 1526 N N . ARG A 1 193 ? -11.166 -9.800 20.389 1.00 92.50 193 ARG A N 1
ATOM 1527 C CA . ARG A 1 193 ? -11.058 -8.458 19.793 1.00 92.50 193 ARG A CA 1
ATOM 1528 C C . ARG A 1 193 ? -10.073 -7.581 20.572 1.00 92.50 193 ARG A C 1
ATOM 1530 O O . ARG A 1 193 ? -10.417 -6.523 21.093 1.00 92.50 193 ARG A O 1
ATOM 1537 N N . LYS A 1 194 ? -8.839 -8.066 20.694 1.00 94.31 194 LYS A N 1
ATOM 1538 C CA . LYS A 1 194 ? -7.744 -7.403 21.394 1.00 94.31 194 LYS A CA 1
ATO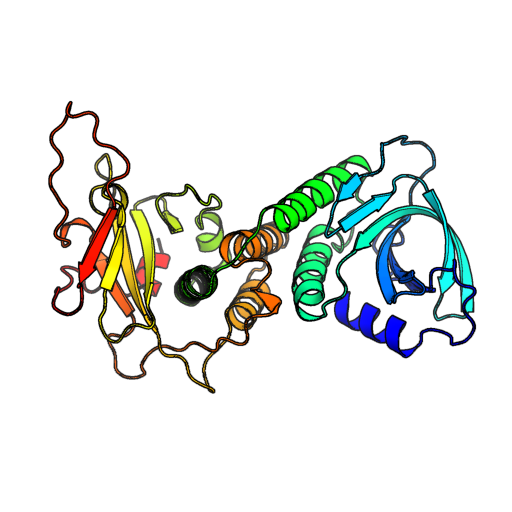M 1539 C C . LYS A 1 194 ? -6.859 -6.670 20.408 1.00 94.31 194 LYS A C 1
ATOM 1541 O O . LYS A 1 194 ? -6.296 -7.296 19.510 1.00 94.31 194 LYS A O 1
ATOM 1546 N N . HIS A 1 195 ? -6.701 -5.374 20.638 1.00 95.88 195 HIS A N 1
ATOM 1547 C CA . HIS A 1 195 ? -5.927 -4.491 19.775 1.00 95.88 195 HIS A CA 1
ATOM 1548 C C . HIS A 1 195 ? -4.995 -3.619 20.599 1.00 95.88 195 HIS A C 1
ATOM 1550 O O . HIS A 1 195 ? -5.337 -3.216 21.711 1.00 95.88 195 HIS A O 1
ATOM 1556 N N . ARG A 1 196 ? -3.829 -3.319 20.029 1.00 94.50 196 ARG A N 1
ATOM 1557 C CA . ARG A 1 196 ? -2.876 -2.365 20.589 1.00 94.50 196 ARG A CA 1
ATOM 1558 C C . ARG A 1 196 ? -3.183 -0.962 20.073 1.00 94.50 196 ARG A C 1
ATOM 1560 O O . ARG A 1 196 ? -3.305 -0.760 18.864 1.00 94.50 196 ARG A O 1
ATOM 1567 N N . PHE A 1 197 ? -3.243 -0.001 20.982 1.00 94.38 197 PHE A N 1
ATOM 1568 C CA . PHE A 1 197 ? -3.497 1.410 20.707 1.00 94.38 197 PHE A CA 1
ATOM 1569 C C . PHE A 1 197 ? -2.362 2.280 21.232 1.00 94.38 197 PHE A C 1
ATOM 1571 O O . PHE A 1 197 ? -1.703 1.929 22.215 1.00 94.38 197 PHE A O 1
ATOM 1578 N N . SER A 1 198 ? -2.154 3.435 20.600 1.00 92.88 198 SER A N 1
ATOM 1579 C CA . SER A 1 198 ? -1.511 4.565 21.269 1.00 92.88 198 SER A CA 1
ATOM 1580 C C . SER A 1 198 ? -2.562 5.395 22.014 1.00 92.88 198 SER A C 1
ATOM 1582 O O . SER A 1 198 ? -3.736 5.407 21.646 1.00 92.88 198 SER A O 1
ATOM 1584 N N . LEU A 1 199 ? -2.153 6.112 23.063 1.00 91.25 199 LEU A N 1
ATOM 1585 C CA . LEU A 1 199 ? -3.068 6.984 23.807 1.00 91.25 199 LEU A CA 1
ATOM 1586 C C . LEU A 1 199 ? -3.711 8.041 22.915 1.00 91.25 199 LEU A C 1
ATOM 1588 O O . LEU A 1 199 ? -4.902 8.297 23.043 1.00 91.25 199 LEU A O 1
ATOM 1592 N N . GLU A 1 200 ? -2.947 8.593 21.979 1.00 87.94 200 GLU A N 1
ATOM 1593 C CA . GLU A 1 200 ? -3.427 9.627 21.065 1.00 87.94 200 GLU A CA 1
ATOM 1594 C C . GLU A 1 200 ? -4.496 9.125 20.091 1.00 87.94 200 GLU A C 1
ATOM 1596 O O . GLU A 1 200 ? -5.318 9.926 19.667 1.00 87.94 200 GLU A O 1
ATOM 1601 N N . GLN A 1 201 ? -4.509 7.825 19.763 1.00 90.50 201 GLN A N 1
ATOM 1602 C CA . GLN A 1 201 ? -5.542 7.219 18.914 1.00 90.50 201 GLN A CA 1
ATOM 1603 C C . GLN A 1 201 ? -6.901 7.130 19.609 1.00 90.50 201 GLN A C 1
ATOM 1605 O O . GLN A 1 201 ? -7.936 7.125 18.953 1.00 90.50 201 GLN A O 1
ATOM 1610 N N . VAL A 1 202 ? -6.900 7.018 20.938 1.00 91.12 202 VAL A N 1
ATOM 1611 C CA . VAL A 1 202 ? -8.126 6.857 21.729 1.00 91.12 202 VAL A CA 1
ATOM 1612 C C . VAL A 1 202 ? -8.576 8.193 22.324 1.00 91.12 202 VAL A C 1
ATOM 1614 O O . VAL A 1 202 ? -9.767 8.494 22.383 1.00 91.12 202 VAL A O 1
ATOM 1617 N N . ARG A 1 203 ? -7.609 9.021 22.728 1.00 87.12 203 ARG A N 1
ATOM 1618 C CA . ARG A 1 203 ? -7.794 10.375 23.254 1.00 87.12 203 ARG A CA 1
ATOM 1619 C C . ARG A 1 203 ? -7.119 11.381 22.312 1.00 87.12 203 ARG A C 1
ATOM 1621 O O . ARG A 1 203 ? -5.977 11.771 22.576 1.00 87.12 203 ARG A O 1
ATOM 1628 N N . PRO A 1 204 ? -7.788 11.786 21.214 1.00 83.06 204 PRO A N 1
ATOM 1629 C CA . PRO A 1 204 ? -7.258 12.801 20.313 1.00 83.06 204 PRO A CA 1
ATOM 1630 C C . PRO A 1 204 ? -7.016 14.122 21.049 1.00 83.06 204 PRO A C 1
ATOM 1632 O O . PRO A 1 204 ? -7.728 14.485 21.986 1.00 83.06 204 PRO A O 1
ATOM 1635 N N . LEU A 1 205 ? -6.013 14.872 20.594 1.00 75.69 205 LEU A N 1
ATOM 1636 C CA . LEU A 1 205 ? -5.823 16.254 21.022 1.00 75.69 205 LEU A CA 1
ATOM 1637 C C . LEU A 1 205 ? -6.836 17.137 20.275 1.00 75.69 205 LEU A C 1
ATOM 1639 O O . LEU A 1 205 ? -6.692 17.342 19.072 1.00 75.69 205 LEU A O 1
ATOM 1643 N N . GLY A 1 206 ? -7.839 17.656 20.986 1.00 74.44 206 GLY A N 1
ATOM 1644 C CA . GLY A 1 206 ? -8.869 18.553 20.444 1.00 74.44 206 GLY A CA 1
ATOM 1645 C C . GLY A 1 206 ? -10.242 17.899 20.251 1.00 74.44 206 GLY A C 1
ATOM 1646 O O . GLY A 1 206 ? -10.433 16.718 20.531 1.00 74.44 206 GLY A O 1
ATOM 1647 N N . GLU A 1 207 ? -11.212 18.685 19.780 1.00 72.75 207 GLU A N 1
ATOM 1648 C CA . GLU A 1 207 ? -12.596 18.245 19.543 1.00 72.75 207 GLU A CA 1
ATOM 1649 C C . GLU A 1 207 ? -12.759 17.632 18.147 1.00 72.75 207 GLU A C 1
ATOM 1651 O O . GLU A 1 207 ? -13.453 18.162 17.284 1.00 72.75 207 GLU A O 1
ATOM 1656 N N . PHE A 1 208 ? -12.077 16.516 17.906 1.00 82.62 208 PHE A N 1
ATOM 1657 C CA . PHE A 1 208 ? -12.179 15.784 16.648 1.00 82.62 208 PHE A CA 1
ATOM 1658 C C . PHE A 1 208 ? -12.718 14.380 16.898 1.00 82.62 208 PHE A C 1
ATOM 1660 O O . PHE A 1 208 ? -12.239 13.674 17.788 1.00 82.62 208 PHE A O 1
ATOM 1667 N N . LYS A 1 209 ? -13.732 13.978 16.125 1.00 91.38 209 LYS A N 1
ATOM 1668 C CA . LYS A 1 209 ? -14.339 12.653 16.264 1.00 91.38 209 LYS A CA 1
ATOM 1669 C C . LYS A 1 209 ? -13.392 11.599 15.717 1.00 91.38 209 LYS A C 1
ATOM 1671 O O . LYS A 1 209 ? -12.866 11.735 14.616 1.00 91.38 209 LYS A O 1
ATOM 1676 N N . VAL A 1 210 ? -13.206 10.532 16.478 1.00 93.94 210 VAL A N 1
ATOM 1677 C CA . VAL A 1 210 ? -12.400 9.390 16.058 1.00 93.94 210 VAL A CA 1
ATOM 1678 C C . VAL A 1 210 ? -13.250 8.144 16.176 1.00 93.94 210 VAL A C 1
ATOM 1680 O O . VAL A 1 210 ? -13.816 7.858 17.233 1.00 93.94 210 VAL A O 1
ATOM 1683 N N . TYR A 1 211 ? -13.314 7.400 15.084 1.00 95.69 211 TYR A N 1
ATOM 1684 C CA . TYR A 1 211 ? -13.943 6.097 15.027 1.00 95.69 211 TYR A CA 1
ATOM 1685 C C . TYR A 1 211 ? -12.878 5.013 14.902 1.00 95.69 211 TYR A C 1
ATOM 1687 O O . TYR A 1 211 ? -11.864 5.189 14.229 1.00 95.69 211 TYR A O 1
ATOM 1695 N N . ILE A 1 212 ? -13.120 3.877 15.548 1.00 96.00 212 ILE A N 1
ATOM 1696 C CA . ILE A 1 212 ? -12.274 2.690 15.470 1.00 96.00 212 ILE A CA 1
ATOM 1697 C C . ILE A 1 212 ? -13.060 1.595 14.753 1.00 96.00 212 ILE A C 1
ATOM 1699 O O . ILE A 1 212 ? -13.982 1.014 15.327 1.00 96.00 212 ILE A O 1
ATOM 1703 N N . ALA A 1 213 ? -12.682 1.288 13.515 1.00 95.75 213 ALA A N 1
ATOM 1704 C CA . ALA A 1 213 ? -13.165 0.114 12.800 1.00 95.75 213 ALA A CA 1
ATOM 1705 C C . ALA A 1 213 ? -12.381 -1.112 13.270 1.00 95.75 213 ALA A C 1
ATOM 1707 O O . ALA A 1 213 ? -11.235 -1.337 12.889 1.00 95.75 213 ALA A O 1
ATOM 1708 N N . SER A 1 214 ? -13.002 -1.920 14.120 1.00 95.50 214 SER A N 1
ATOM 1709 C CA . SER A 1 214 ? -12.396 -3.128 14.653 1.00 95.50 214 SER A CA 1
ATOM 1710 C C . SER A 1 214 ? -12.808 -4.342 13.819 1.00 95.50 214 SER A C 1
ATOM 1712 O O . SER A 1 214 ? -13.996 -4.643 13.698 1.00 95.50 214 SER A O 1
ATOM 1714 N N . LEU A 1 215 ? -11.837 -5.102 13.319 1.00 95.19 215 LEU A N 1
ATOM 1715 C CA . LEU A 1 215 ? -12.013 -6.294 12.491 1.00 95.19 215 LEU A CA 1
ATOM 1716 C C . LEU A 1 215 ? -11.476 -7.550 13.190 1.00 95.19 215 LEU A C 1
ATOM 1718 O O . LEU A 1 215 ? -10.315 -7.605 13.605 1.00 95.19 215 LEU A O 1
ATOM 1722 N N . LEU A 1 216 ? -12.330 -8.570 13.286 1.00 94.31 216 LEU A N 1
ATOM 1723 C CA . LEU A 1 216 ? -11.950 -9.949 13.586 1.00 94.31 216 LEU A CA 1
ATOM 1724 C C . LEU A 1 216 ? -11.833 -10.722 12.277 1.00 94.31 216 LEU A C 1
ATOM 1726 O O . LEU A 1 216 ? -12.812 -10.869 11.542 1.00 94.31 216 LEU A O 1
ATOM 1730 N N . LEU A 1 217 ? -10.626 -11.200 12.003 1.00 94.56 217 LEU A N 1
ATOM 1731 C CA . LEU A 1 217 ? -10.282 -11.904 10.779 1.00 94.56 217 LEU A CA 1
ATOM 1732 C C . LEU A 1 217 ? -10.010 -13.375 11.067 1.00 94.56 217 LEU A C 1
ATOM 1734 O O . LEU A 1 217 ? -9.528 -13.742 12.138 1.00 94.56 217 LEU A O 1
ATOM 1738 N N . VAL A 1 218 ? -10.269 -14.212 10.072 1.00 93.06 218 VAL A N 1
ATOM 1739 C CA . VAL A 1 218 ? -9.913 -15.630 10.085 1.00 93.06 218 VAL A CA 1
ATOM 1740 C C . VAL A 1 218 ? -9.042 -15.959 8.888 1.00 93.06 218 VAL A C 1
ATOM 1742 O O . VAL A 1 218 ? -9.269 -15.465 7.784 1.00 93.06 218 VAL A O 1
ATOM 1745 N N . GLU A 1 219 ? -8.040 -16.803 9.112 1.00 93.88 219 GLU A N 1
ATOM 1746 C CA . GLU A 1 219 ? -7.257 -17.392 8.032 1.00 93.88 219 GLU A CA 1
ATOM 1747 C C . GLU A 1 219 ? -8.074 -18.535 7.418 1.00 93.88 219 GLU A C 1
ATOM 1749 O O . GLU A 1 219 ? -8.498 -19.453 8.121 1.00 93.88 219 GLU A O 1
ATOM 1754 N N . THR A 1 220 ? -8.364 -18.450 6.122 1.00 91.69 220 THR A N 1
ATOM 1755 C CA . THR A 1 220 ? -9.243 -19.407 5.440 1.00 91.69 220 THR A CA 1
ATOM 1756 C C . THR A 1 220 ? -8.877 -19.554 3.971 1.00 91.69 220 THR A C 1
ATOM 1758 O O . THR A 1 220 ? -8.561 -18.581 3.294 1.00 91.69 220 THR A O 1
ATOM 1761 N N . TYR A 1 221 ? -8.970 -20.778 3.445 1.00 88.19 221 TYR A N 1
ATOM 1762 C CA . TYR A 1 221 ? -8.663 -21.080 2.043 1.00 88.19 221 TYR A CA 1
ATOM 1763 C C . TYR A 1 221 ? -9.558 -20.338 1.042 1.00 88.19 221 TYR A C 1
ATOM 1765 O O . TYR A 1 221 ? -9.111 -20.049 -0.070 1.00 88.19 221 TYR A O 1
ATOM 1773 N N . SER A 1 222 ? -10.799 -20.031 1.431 1.00 89.81 222 SER A N 1
ATOM 1774 C CA . SER A 1 222 ? -11.756 -19.249 0.635 1.00 89.81 222 SER A CA 1
ATOM 1775 C C . SER A 1 222 ? -11.607 -17.736 0.816 1.00 89.81 222 SER A C 1
ATOM 1777 O O . SER A 1 222 ? -12.388 -16.978 0.246 1.00 89.81 222 SER A O 1
ATOM 1779 N N . GLY A 1 223 ? -10.656 -17.304 1.646 1.00 92.69 223 GLY A N 1
ATOM 1780 C CA . GLY A 1 223 ? -10.371 -15.900 1.901 1.00 92.69 223 GLY A CA 1
ATOM 1781 C C . GLY A 1 223 ? -9.615 -15.257 0.746 1.00 92.69 223 GLY A C 1
ATOM 1782 O O . GLY A 1 223 ? -9.285 -15.907 -0.248 1.00 92.69 223 GLY A O 1
ATOM 1783 N N . GLN A 1 224 ? -9.311 -13.977 0.918 1.00 94.75 224 GLN A N 1
ATOM 1784 C CA . GLN A 1 224 ? -8.573 -13.179 -0.051 1.00 94.75 224 GLN A CA 1
ATOM 1785 C C . GLN A 1 224 ? -7.222 -12.763 0.516 1.00 94.75 224 GLN A C 1
ATOM 1787 O O . GLN A 1 224 ? -7.096 -12.515 1.718 1.00 94.75 224 GLN A O 1
ATOM 1792 N N . THR A 1 225 ? -6.211 -12.656 -0.334 1.00 95.12 225 THR A N 1
ATOM 1793 C CA . THR A 1 225 ? -4.932 -12.048 0.046 1.00 95.12 225 THR A CA 1
ATOM 1794 C C . THR A 1 225 ? -5.033 -10.521 0.028 1.00 95.12 225 THR A C 1
ATOM 1796 O O . THR A 1 225 ? -5.926 -9.936 -0.592 1.00 95.12 225 THR A O 1
ATOM 1799 N N . ALA A 1 226 ? -4.097 -9.842 0.701 1.00 94.50 226 ALA A N 1
ATOM 1800 C CA . ALA A 1 226 ? -4.015 -8.380 0.637 1.00 94.50 226 ALA A CA 1
ATOM 1801 C C . ALA A 1 226 ? -3.733 -7.900 -0.798 1.00 94.50 226 ALA A C 1
ATOM 1803 O O . ALA A 1 226 ? -4.246 -6.864 -1.215 1.00 94.50 226 ALA A O 1
ATOM 1804 N N . MET A 1 227 ? -2.975 -8.685 -1.570 1.00 92.31 227 MET A N 1
ATOM 1805 C CA . MET A 1 227 ? -2.725 -8.408 -2.978 1.00 92.31 227 MET A CA 1
ATOM 1806 C C . MET A 1 227 ? -4.003 -8.496 -3.814 1.00 92.31 227 MET A C 1
ATOM 1808 O O . MET A 1 227 ? -4.298 -7.559 -4.544 1.00 92.31 227 MET A O 1
ATOM 1812 N N . GLU A 1 228 ? -4.809 -9.549 -3.660 1.00 94.31 228 GLU A N 1
ATOM 1813 C CA . GLU A 1 228 ? -6.083 -9.686 -4.383 1.00 94.31 228 GLU A CA 1
ATOM 1814 C C . GLU A 1 228 ? -7.034 -8.507 -4.089 1.00 94.31 228 GLU A C 1
ATOM 1816 O O . GLU A 1 228 ? -7.647 -7.957 -5.008 1.00 94.31 228 GLU A O 1
ATOM 1821 N N . LEU A 1 229 ? -7.116 -8.058 -2.827 1.00 95.88 229 LEU A N 1
ATOM 1822 C CA . LEU A 1 229 ? -7.887 -6.862 -2.461 1.00 95.88 229 LEU A CA 1
ATOM 1823 C C . LEU A 1 229 ? -7.307 -5.582 -3.069 1.00 95.88 229 LEU A C 1
ATOM 1825 O O . LEU A 1 229 ? -8.059 -4.765 -3.606 1.00 95.88 229 LEU A O 1
ATOM 1829 N N . MET A 1 230 ? -5.984 -5.404 -3.016 1.00 95.19 230 MET A N 1
ATOM 1830 C CA . MET A 1 230 ? -5.308 -4.265 -3.637 1.00 95.19 230 MET A CA 1
ATOM 1831 C C . MET A 1 230 ? -5.635 -4.208 -5.129 1.00 95.19 230 MET A C 1
ATOM 1833 O O . MET A 1 230 ? -5.981 -3.144 -5.634 1.00 95.19 230 MET A O 1
ATOM 1837 N N . GLU A 1 231 ? -5.552 -5.333 -5.840 1.00 92.94 231 GLU A N 1
ATOM 1838 C CA . GLU A 1 231 ? -5.831 -5.394 -7.273 1.00 92.94 231 GLU A CA 1
ATOM 1839 C C . GLU A 1 231 ? -7.285 -5.066 -7.601 1.00 92.94 231 GLU A C 1
ATOM 1841 O O . GLU A 1 231 ? -7.540 -4.275 -8.515 1.00 92.94 231 GLU A O 1
ATOM 1846 N N . LEU A 1 232 ? -8.222 -5.625 -6.832 1.00 95.69 232 LEU A N 1
ATOM 1847 C CA . LEU A 1 232 ? -9.645 -5.343 -6.968 1.00 95.69 232 LEU A CA 1
ATOM 1848 C C . LEU A 1 232 ? -9.927 -3.846 -6.803 1.00 95.69 232 LEU A C 1
ATOM 1850 O O . LEU A 1 232 ? -10.611 -3.253 -7.637 1.00 95.69 232 LEU A O 1
ATOM 1854 N N . LEU A 1 233 ? -9.395 -3.222 -5.752 1.00 96.62 233 LEU A N 1
ATOM 1855 C CA . LEU A 1 233 ? -9.616 -1.802 -5.476 1.00 96.62 233 LEU A CA 1
ATOM 1856 C C . LEU A 1 233 ? -8.917 -0.912 -6.499 1.00 96.62 233 LEU A C 1
ATOM 1858 O O . LEU A 1 233 ? -9.544 0.002 -7.027 1.00 96.62 233 LEU A O 1
ATOM 1862 N N . SER A 1 234 ? -7.674 -1.230 -6.868 1.00 94.31 234 SER A N 1
ATOM 1863 C CA . SER A 1 234 ? -6.948 -0.542 -7.940 1.00 94.31 234 SER A CA 1
ATOM 1864 C C . SER A 1 234 ? -7.771 -0.505 -9.229 1.00 94.31 234 SER A C 1
ATOM 1866 O O . SER A 1 234 ? -7.857 0.552 -9.844 1.00 94.31 234 SER A O 1
ATOM 1868 N N . SER A 1 235 ? -8.424 -1.607 -9.614 1.00 93.44 235 SER A N 1
ATOM 1869 C CA . SER A 1 235 ? -9.237 -1.655 -10.839 1.00 93.44 235 SER A CA 1
ATOM 1870 C C . SER A 1 235 ? -10.490 -0.770 -10.789 1.00 93.44 235 SER A C 1
ATOM 1872 O O . SER A 1 235 ? -11.014 -0.382 -11.831 1.00 93.44 235 SER A O 1
ATOM 1874 N N . LYS A 1 236 ? -10.966 -0.433 -9.584 1.00 95.75 236 LYS A N 1
ATOM 1875 C CA . LYS A 1 236 ? -12.120 0.448 -9.371 1.00 95.75 236 LYS A CA 1
ATOM 1876 C C . LYS A 1 236 ? -11.733 1.928 -9.342 1.00 95.75 236 LYS A C 1
ATOM 1878 O O . LYS A 1 236 ? -12.599 2.758 -9.615 1.00 95.75 236 LYS A O 1
ATOM 1883 N N . ILE A 1 237 ? -10.468 2.256 -9.055 1.00 94.62 237 ILE A N 1
ATOM 1884 C CA . ILE A 1 237 ? -9.981 3.642 -9.035 1.00 94.62 237 ILE A CA 1
ATOM 1885 C C . ILE A 1 237 ? -9.840 4.154 -10.468 1.00 94.62 237 ILE A C 1
ATOM 1887 O O . ILE A 1 237 ? -9.035 3.633 -11.247 1.00 94.62 237 ILE A O 1
ATOM 1891 N N . GLN A 1 238 ? -10.598 5.192 -10.818 1.00 90.44 238 GLN A N 1
ATOM 1892 C CA . GLN A 1 238 ? -10.641 5.701 -12.193 1.00 90.44 238 GLN A CA 1
ATOM 1893 C C . GLN A 1 238 ? -9.444 6.602 -12.497 1.00 90.44 238 GLN A C 1
ATOM 1895 O O . GLN A 1 238 ? -8.793 6.460 -13.535 1.00 90.44 238 GLN A O 1
ATOM 1900 N N . ASN A 1 239 ? -9.117 7.508 -11.575 1.00 89.44 239 ASN A N 1
ATOM 1901 C CA . ASN A 1 239 ? -8.007 8.436 -11.746 1.00 89.44 239 ASN A CA 1
ATOM 1902 C C . ASN A 1 239 ? -6.642 7.720 -11.651 1.00 89.44 239 ASN A C 1
ATOM 1904 O O . ASN A 1 239 ? -6.300 7.146 -10.619 1.00 89.44 239 ASN A O 1
ATOM 1908 N N . SER A 1 240 ? -5.824 7.798 -12.706 1.00 85.00 240 SER A N 1
ATOM 1909 C CA . SER A 1 240 ? -4.518 7.120 -12.776 1.00 85.00 240 SER A CA 1
ATOM 1910 C C . SER A 1 240 ? -3.485 7.642 -11.770 1.00 85.00 240 SER A C 1
ATOM 1912 O O . SER A 1 240 ? -2.682 6.871 -11.253 1.00 85.00 240 SER A O 1
ATOM 1914 N N . GLU A 1 241 ? -3.482 8.944 -11.463 1.00 84.94 241 GLU A N 1
ATOM 1915 C CA . GLU A 1 241 ? -2.584 9.525 -10.449 1.00 84.94 241 GLU A CA 1
ATOM 1916 C C . GLU A 1 241 ? -2.933 9.043 -9.046 1.00 84.94 241 GLU A C 1
ATOM 1918 O O . GLU A 1 241 ? -2.048 8.681 -8.263 1.00 84.94 241 GLU A O 1
ATOM 1923 N N . LEU A 1 242 ? -4.230 8.985 -8.755 1.00 90.81 242 LEU A N 1
ATOM 1924 C CA . LEU A 1 242 ? -4.736 8.457 -7.503 1.00 90.81 242 LEU A CA 1
ATOM 1925 C C . LEU A 1 242 ? -4.473 6.954 -7.396 1.00 90.81 242 LEU A C 1
ATOM 1927 O O . LEU A 1 242 ? -4.040 6.492 -6.346 1.00 90.81 242 LEU A O 1
ATOM 1931 N N . ARG A 1 243 ? -4.660 6.201 -8.485 1.00 91.75 243 ARG A N 1
ATOM 1932 C CA . ARG A 1 243 ? -4.371 4.763 -8.546 1.00 91.75 243 ARG A CA 1
ATOM 1933 C C . ARG A 1 243 ? -2.886 4.475 -8.324 1.00 91.75 243 ARG A C 1
ATOM 1935 O O . ARG A 1 243 ? -2.558 3.587 -7.542 1.00 91.75 243 ARG A O 1
ATOM 1942 N N . ALA A 1 244 ? -1.990 5.262 -8.923 1.00 87.44 244 ALA A N 1
ATOM 1943 C CA . ALA A 1 244 ? -0.553 5.166 -8.665 1.00 87.44 244 ALA A CA 1
ATOM 1944 C C . ALA A 1 244 ? -0.219 5.457 -7.192 1.00 87.44 244 ALA A C 1
ATOM 1946 O O . ALA A 1 244 ? 0.513 4.695 -6.563 1.00 87.44 244 ALA A O 1
ATOM 1947 N N . SER A 1 245 ? -0.792 6.524 -6.623 1.00 88.56 245 SER A N 1
ATOM 1948 C CA . SER A 1 245 ? -0.622 6.866 -5.203 1.00 88.56 245 SER A CA 1
ATOM 1949 C C . SER A 1 245 ? -1.133 5.755 -4.280 1.00 88.56 245 SER A C 1
ATOM 1951 O O . SER A 1 245 ? -0.446 5.372 -3.339 1.00 88.56 245 SER A O 1
ATOM 1953 N N . PHE A 1 246 ? -2.292 5.173 -4.586 1.00 92.88 246 PHE A N 1
ATOM 1954 C CA . PHE A 1 246 ? -2.866 4.039 -3.863 1.00 92.88 246 PHE A CA 1
ATOM 1955 C C . PHE A 1 246 ? -1.948 2.809 -3.873 1.00 92.88 246 PHE A C 1
ATOM 1957 O O . PHE A 1 246 ? -1.722 2.205 -2.826 1.00 92.88 246 PHE A O 1
ATOM 1964 N N . LEU A 1 247 ? -1.380 2.446 -5.027 1.00 90.44 247 LEU A N 1
ATOM 1965 C CA . LEU A 1 247 ? -0.453 1.312 -5.116 1.00 90.44 247 LEU A CA 1
ATOM 1966 C C . LEU A 1 247 ? 0.821 1.560 -4.299 1.00 90.44 247 LEU A C 1
ATOM 1968 O O . LEU A 1 247 ? 1.243 0.680 -3.549 1.00 90.44 247 LEU A O 1
ATOM 1972 N N . LYS A 1 248 ? 1.389 2.773 -4.373 1.00 86.62 248 LYS A N 1
ATOM 1973 C CA . LYS A 1 248 ? 2.531 3.174 -3.531 1.00 86.62 248 LYS A CA 1
ATOM 1974 C C . LYS A 1 248 ? 2.211 3.022 -2.042 1.00 86.62 248 LYS A C 1
ATOM 1976 O O . LYS A 1 248 ? 3.036 2.516 -1.286 1.00 86.62 248 LYS A O 1
ATOM 1981 N N . LEU A 1 249 ? 1.007 3.418 -1.627 1.00 88.25 249 LEU A N 1
ATOM 1982 C CA . LEU A 1 249 ? 0.546 3.296 -0.242 1.00 88.25 249 LEU A CA 1
ATOM 1983 C C . LEU A 1 249 ? 0.419 1.846 0.213 1.00 88.25 249 LEU A C 1
ATOM 1985 O O . LEU A 1 249 ? 0.904 1.499 1.290 1.00 88.25 249 LEU A O 1
ATOM 1989 N N . CYS A 1 250 ? -0.174 0.993 -0.625 1.00 90.62 250 CYS A N 1
ATOM 1990 C CA . CYS A 1 250 ? -0.279 -0.437 -0.351 1.00 90.62 250 CYS A CA 1
ATOM 1991 C C . CYS A 1 250 ? 1.103 -1.056 -0.146 1.00 90.62 250 CYS A C 1
ATOM 1993 O O . CYS A 1 250 ? 1.303 -1.808 0.798 1.00 90.62 250 CYS A O 1
ATOM 1995 N N . MET A 1 251 ? 2.079 -0.700 -0.976 1.00 85.69 251 MET A N 1
ATOM 1996 C CA . MET A 1 251 ? 3.453 -1.180 -0.829 1.00 85.69 251 MET A CA 1
ATOM 1997 C C . MET A 1 251 ? 4.120 -0.670 0.452 1.00 85.69 251 MET A C 1
ATOM 1999 O O . MET A 1 251 ? 4.766 -1.440 1.159 1.00 85.69 251 MET A O 1
ATOM 2003 N N . LEU A 1 252 ? 3.933 0.611 0.787 1.00 84.75 252 LEU A N 1
ATOM 2004 C CA . LEU A 1 252 ? 4.532 1.221 1.976 1.00 84.75 252 LEU A CA 1
ATOM 2005 C C . LEU A 1 252 ? 4.019 0.593 3.278 1.00 84.75 252 LEU A C 1
ATOM 2007 O O . LEU A 1 252 ? 4.800 0.394 4.215 1.00 84.75 252 LEU A O 1
ATOM 2011 N N . LYS A 1 253 ? 2.711 0.317 3.334 1.00 86.75 253 LYS A N 1
ATOM 2012 C CA . LYS A 1 253 ? 2.038 -0.310 4.478 1.00 86.75 253 LYS A CA 1
ATOM 2013 C C . LYS A 1 253 ? 2.232 -1.826 4.494 1.00 86.75 253 LYS A C 1
ATOM 2015 O O . LYS A 1 253 ? 2.478 -2.390 5.549 1.00 86.75 253 LYS A O 1
ATOM 2020 N N . GLY A 1 254 ? 2.136 -2.475 3.337 1.00 84.44 254 GLY A N 1
ATOM 2021 C CA . GLY A 1 254 ? 2.109 -3.930 3.202 1.00 84.44 254 GLY A CA 1
ATOM 2022 C C . GLY A 1 254 ? 3.470 -4.602 3.208 1.00 84.44 254 GLY A C 1
ATOM 2023 O O . GLY A 1 254 ? 3.551 -5.762 3.597 1.00 84.44 254 GLY A O 1
ATOM 2024 N N . GLY A 1 255 ? 4.540 -3.913 2.813 1.00 80.81 255 GLY A N 1
ATOM 2025 C CA . GLY A 1 255 ? 5.848 -4.552 2.782 1.00 80.81 255 GLY A CA 1
ATOM 2026 C C . GLY A 1 255 ? 6.310 -5.059 1.426 1.00 80.81 255 GLY A C 1
ATOM 2027 O O . GLY A 1 255 ? 5.551 -5.121 0.459 1.00 80.81 255 GLY A O 1
ATOM 2028 N N . VAL A 1 256 ? 7.544 -5.568 1.420 1.00 71.69 256 VAL A N 1
ATOM 2029 C CA . VAL A 1 256 ? 8.069 -6.443 0.363 1.00 71.69 256 VAL A CA 1
ATOM 2030 C C . VAL A 1 256 ? 7.298 -7.763 0.291 1.00 71.69 256 VAL A C 1
ATOM 2032 O O . VAL A 1 256 ? 7.209 -8.360 -0.778 1.00 71.69 256 VAL A O 1
ATOM 2035 N N . ASP A 1 257 ? 6.673 -8.191 1.395 1.00 77.00 257 ASP A N 1
ATOM 2036 C CA . ASP A 1 257 ? 5.884 -9.424 1.434 1.00 77.00 257 ASP A CA 1
ATOM 2037 C C . ASP A 1 257 ? 4.464 -9.254 0.888 1.00 77.00 257 ASP A C 1
ATOM 2039 O O . ASP A 1 257 ? 3.739 -10.242 0.818 1.00 77.00 257 ASP A O 1
ATOM 2043 N N . LEU A 1 258 ? 4.040 -8.052 0.472 1.00 83.94 258 LEU A N 1
ATOM 2044 C CA . LEU A 1 258 ? 2.696 -7.851 -0.083 1.00 83.94 258 LEU A CA 1
ATOM 2045 C C . LEU A 1 258 ? 2.413 -8.811 -1.245 1.00 83.94 258 LEU A C 1
ATOM 2047 O O . LEU A 1 258 ? 1.343 -9.415 -1.284 1.00 83.94 258 LEU A O 1
ATOM 2051 N N . GLY A 1 259 ? 3.386 -8.983 -2.144 1.00 78.06 259 GLY A N 1
ATOM 2052 C CA . GLY A 1 259 ? 3.276 -9.938 -3.244 1.00 78.06 259 GLY A CA 1
ATOM 2053 C C . GLY A 1 259 ? 3.449 -11.395 -2.819 1.00 78.06 259 GLY A C 1
ATOM 2054 O O . GLY A 1 259 ? 2.824 -12.283 -3.386 1.00 78.06 259 GLY A O 1
ATOM 2055 N N . ARG A 1 260 ? 4.302 -11.648 -1.822 1.00 80.75 260 ARG A N 1
ATOM 2056 C CA . ARG A 1 260 ? 4.727 -13.001 -1.413 1.00 80.75 260 ARG A CA 1
ATOM 2057 C C . ARG A 1 260 ? 3.762 -13.666 -0.444 1.00 80.75 260 ARG A C 1
ATOM 2059 O O . ARG A 1 260 ? 3.763 -14.884 -0.279 1.00 80.75 260 ARG A O 1
ATOM 2066 N N . SER A 1 261 ? 2.969 -12.863 0.255 1.00 84.94 261 SER A N 1
ATOM 2067 C CA . SER A 1 261 ? 2.094 -13.345 1.305 1.00 84.94 261 SER A CA 1
ATOM 2068 C C . SER A 1 261 ? 0.942 -14.150 0.717 1.00 84.94 261 SER A C 1
ATOM 2070 O O . SER A 1 261 ? -0.007 -13.615 0.148 1.00 84.94 261 SER A O 1
ATOM 2072 N N . SER A 1 262 ? 0.978 -15.459 0.951 1.00 88.19 262 SER A N 1
ATOM 2073 C CA . SER A 1 262 ? -0.130 -16.372 0.666 1.00 88.19 262 SER A CA 1
ATOM 2074 C C . SER A 1 262 ? -1.234 -16.322 1.731 1.00 88.19 262 SER A C 1
ATOM 2076 O O . SER A 1 262 ? -2.088 -17.210 1.775 1.00 88.19 262 SER A O 1
ATOM 2078 N N . LEU A 1 263 ? -1.193 -15.341 2.640 1.00 91.75 263 LEU A N 1
ATOM 2079 C CA . LEU A 1 263 ? -2.123 -15.233 3.756 1.00 91.75 263 LEU A CA 1
ATOM 2080 C C . LEU A 1 263 ? -3.515 -14.852 3.244 1.00 91.75 263 LEU A C 1
ATOM 2082 O O . LEU A 1 263 ? -3.781 -13.692 2.931 1.00 91.75 263 LEU A O 1
ATOM 2086 N N . LYS A 1 264 ? -4.406 -15.841 3.183 1.00 94.62 264 LYS A N 1
ATOM 2087 C CA . LYS A 1 264 ? -5.805 -15.651 2.805 1.00 94.62 264 LYS A CA 1
ATOM 2088 C C . LYS A 1 264 ? -6.647 -15.371 4.037 1.00 94.62 264 LYS A C 1
ATOM 2090 O O . LYS A 1 264 ? -6.806 -16.234 4.901 1.00 94.62 264 LYS A O 1
ATOM 2095 N N . LEU A 1 265 ? -7.177 -14.157 4.108 1.00 95.31 265 LEU A N 1
ATOM 2096 C CA . LEU A 1 265 ? -7.992 -13.683 5.217 1.00 95.31 265 LEU A CA 1
ATOM 2097 C C . LEU A 1 265 ? -9.440 -13.514 4.771 1.00 95.31 265 LEU A C 1
ATOM 2099 O O . LEU A 1 265 ? -9.734 -13.201 3.618 1.00 95.31 265 LEU A O 1
ATOM 2103 N N . GLY A 1 266 ? -10.352 -13.730 5.705 1.00 92.69 266 GLY A N 1
ATOM 2104 C CA . GLY A 1 266 ? -11.766 -13.436 5.546 1.00 92.69 266 GLY A CA 1
ATOM 2105 C C . GLY A 1 266 ? -12.358 -12.923 6.848 1.00 92.69 266 GLY A C 1
ATOM 2106 O O . GLY A 1 266 ? -11.729 -12.976 7.908 1.00 92.69 266 GLY A O 1
ATOM 2107 N N . THR A 1 267 ? -13.586 -12.434 6.767 1.00 89.50 267 THR A N 1
ATOM 2108 C CA . THR A 1 267 ? -14.403 -12.103 7.933 1.00 89.50 267 THR A CA 1
ATOM 2109 C C . THR A 1 267 ? -15.268 -13.297 8.326 1.00 89.50 267 THR A C 1
ATOM 2111 O O . THR A 1 267 ? -15.576 -14.165 7.506 1.00 89.50 267 THR A O 1
ATOM 2114 N N . LEU A 1 268 ? -15.642 -13.372 9.605 1.00 80.06 268 LEU A N 1
ATOM 2115 C CA . LEU A 1 268 ? -16.600 -14.376 10.060 1.00 80.06 268 LEU A CA 1
ATOM 2116 C C . LEU A 1 268 ? -17.979 -14.115 9.413 1.00 80.06 268 LEU A C 1
ATOM 2118 O O . LEU A 1 268 ? -18.395 -12.956 9.369 1.00 80.06 268 LEU A O 1
ATOM 2122 N N . PRO A 1 269 ? -18.690 -15.154 8.926 1.00 65.62 269 PRO A N 1
ATOM 2123 C CA . PRO A 1 269 ? -19.979 -14.990 8.241 1.00 65.62 269 PRO A CA 1
ATOM 2124 C C . PRO A 1 269 ? -21.096 -14.463 9.146 1.00 65.62 269 PRO A C 1
ATOM 2126 O O . PRO A 1 269 ? -22.033 -13.820 8.679 1.00 65.62 269 PRO A O 1
ATOM 2129 N N . GLU A 1 270 ? -21.019 -14.773 10.439 1.00 61.16 270 GLU A N 1
ATOM 2130 C CA . GLU A 1 270 ? -22.003 -14.360 11.431 1.00 61.16 270 GLU A CA 1
ATOM 2131 C C . GLU A 1 270 ? -21.681 -12.926 11.864 1.00 61.16 270 GLU A C 1
ATOM 2133 O O . GLU A 1 270 ? -20.549 -12.633 12.255 1.00 61.16 270 GLU A O 1
ATOM 2138 N N . GLY A 1 271 ? -22.652 -12.018 11.716 1.00 60.47 271 GLY A N 1
ATOM 2139 C CA . GLY A 1 271 ? -22.492 -10.583 11.961 1.00 60.47 271 GLY A CA 1
ATOM 2140 C C . GLY A 1 271 ? -21.705 -10.259 13.238 1.00 60.47 271 GLY A C 1
ATOM 2141 O O . GLY A 1 271 ? -21.789 -10.960 14.241 1.00 60.47 271 GLY A O 1
ATOM 2142 N N . GLY A 1 272 ? -20.918 -9.182 13.191 1.00 73.50 272 GLY A N 1
ATOM 2143 C CA . GLY A 1 272 ? -20.035 -8.787 14.293 1.00 73.50 272 GLY A CA 1
ATOM 2144 C C . GLY A 1 272 ? -18.548 -9.039 14.045 1.00 73.50 272 GLY A C 1
ATOM 2145 O O . GLY A 1 272 ? -17.749 -8.774 14.938 1.00 73.50 272 GLY A O 1
ATOM 2146 N N . ALA A 1 273 ? -18.138 -9.479 12.848 1.00 86.12 273 ALA A N 1
ATOM 2147 C CA . ALA A 1 273 ? -16.726 -9.474 12.446 1.00 86.12 273 ALA A CA 1
ATOM 2148 C C . ALA A 1 273 ? -16.153 -8.043 12.424 1.00 86.12 273 ALA A C 1
ATOM 2150 O O . ALA A 1 273 ? -15.076 -7.787 12.971 1.00 86.12 273 ALA A O 1
ATOM 2151 N N . LEU A 1 274 ? -16.924 -7.098 11.884 1.00 92.62 274 LEU A N 1
ATOM 2152 C CA . LEU A 1 274 ? -16.646 -5.665 11.886 1.00 92.62 274 LEU A CA 1
ATOM 2153 C C . LEU A 1 274 ? -17.545 -4.962 12.908 1.00 92.62 274 LEU A C 1
ATOM 2155 O O . LEU A 1 274 ? -18.763 -5.108 12.856 1.00 92.62 274 LEU A O 1
ATOM 2159 N N . VAL A 1 275 ? -16.941 -4.199 13.817 1.00 93.06 275 VAL A N 1
ATOM 2160 C CA . VAL A 1 275 ? -17.650 -3.322 14.759 1.00 93.06 275 VAL A CA 1
ATOM 2161 C C . VAL A 1 275 ? -16.967 -1.962 14.752 1.00 93.06 275 VAL A C 1
ATOM 2163 O O . VAL A 1 275 ? -15.739 -1.895 14.835 1.00 93.06 275 VAL A O 1
ATOM 2166 N N . VAL A 1 276 ? -17.754 -0.892 14.651 1.00 94.81 276 VAL A N 1
ATOM 2167 C CA . VAL A 1 276 ? -17.261 0.488 14.728 1.00 94.81 276 VAL A CA 1
ATOM 2168 C C . VAL A 1 276 ? -17.523 1.020 16.126 1.00 94.81 276 VAL A C 1
ATOM 2170 O O . VAL A 1 276 ? -18.659 0.971 16.586 1.00 94.81 276 VAL A O 1
ATOM 2173 N N . PHE A 1 277 ? -16.488 1.532 16.782 1.00 94.38 277 PHE A N 1
ATOM 2174 C CA . PHE A 1 277 ? -16.578 2.207 18.078 1.00 94.38 277 PHE A CA 1
ATOM 2175 C C . PHE A 1 277 ? -16.288 3.693 17.911 1.00 94.38 277 PHE A C 1
ATOM 2177 O O . PHE A 1 277 ? -15.476 4.062 17.063 1.00 94.38 277 PHE A O 1
ATOM 2184 N N . GLU A 1 278 ? -16.880 4.545 18.743 1.00 94.00 278 GLU A N 1
ATOM 2185 C CA . GLU A 1 278 ? -16.354 5.895 18.934 1.00 94.00 278 GLU A CA 1
ATOM 2186 C C . GLU A 1 278 ? -15.230 5.838 19.974 1.00 94.00 278 GLU A C 1
ATOM 2188 O O . GLU A 1 278 ? -15.338 5.139 20.982 1.00 94.00 278 GLU A O 1
ATOM 2193 N N . SER A 1 279 ? -14.129 6.558 19.755 1.00 92.50 279 SER A N 1
ATOM 2194 C CA . SER A 1 279 ? -12.945 6.441 20.617 1.00 92.50 279 S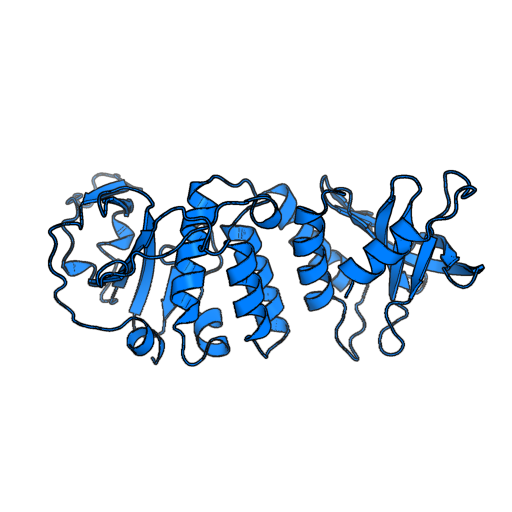ER A CA 1
ATOM 2195 C C . SER A 1 279 ? -13.229 6.796 22.083 1.00 92.50 279 SER A C 1
ATOM 2197 O O . SER A 1 279 ? -12.583 6.264 22.984 1.00 92.50 279 SER A O 1
ATOM 2199 N N . LYS A 1 280 ? -14.236 7.645 22.337 1.00 89.12 280 LYS A N 1
ATOM 2200 C CA . LYS A 1 280 ? -14.693 8.022 23.684 1.00 89.12 280 LYS A CA 1
ATOM 2201 C C . LYS A 1 280 ? -15.269 6.854 24.493 1.00 89.12 280 LYS A C 1
ATOM 2203 O O . LYS A 1 280 ? -15.269 6.928 25.718 1.00 89.12 280 LYS A O 1
ATOM 2208 N N . ASP A 1 281 ? -15.743 5.799 23.826 1.00 89.62 281 ASP A N 1
ATOM 2209 C CA . ASP A 1 281 ? -16.314 4.616 24.481 1.00 89.62 281 ASP A CA 1
ATOM 2210 C C . ASP A 1 281 ? -15.216 3.729 25.086 1.00 89.62 281 ASP A C 1
ATOM 2212 O O . ASP A 1 281 ? -15.475 2.833 25.889 1.00 89.62 281 ASP A O 1
ATOM 2216 N N . MET A 1 282 ? -13.962 3.958 24.697 1.00 90.19 282 MET A N 1
ATOM 2217 C CA . MET A 1 282 ? -12.846 3.100 25.049 1.00 90.19 282 MET A CA 1
ATOM 2218 C C . MET A 1 282 ? -12.165 3.562 26.339 1.00 90.19 282 MET A C 1
ATOM 2220 O O . MET A 1 282 ? -11.815 4.730 26.524 1.00 90.19 282 MET A O 1
ATOM 2224 N N . ALA A 1 283 ? -11.881 2.605 27.220 1.00 88.12 283 ALA A N 1
ATOM 2225 C CA . ALA A 1 283 ? -11.124 2.860 28.437 1.00 88.12 283 ALA A CA 1
ATOM 2226 C C . ALA A 1 283 ? -9.635 3.089 28.116 1.00 88.12 283 ALA A C 1
ATOM 2228 O O . ALA A 1 283 ? -8.900 2.149 27.810 1.00 88.12 283 ALA A O 1
ATOM 2229 N N . ALA A 1 284 ? -9.184 4.341 28.212 1.00 89.44 284 ALA A N 1
ATOM 2230 C CA . ALA A 1 284 ? -7.787 4.724 28.014 1.00 89.44 284 ALA A CA 1
ATOM 2231 C C . ALA A 1 284 ? -7.088 5.099 29.339 1.00 89.44 284 ALA A C 1
ATOM 2233 O O . ALA A 1 284 ? -7.697 5.767 30.182 1.00 89.44 284 ALA A O 1
ATOM 2234 N N . PRO A 1 285 ? -5.800 4.745 29.525 1.00 89.62 285 PRO A N 1
ATOM 2235 C CA . PRO A 1 285 ? -5.010 5.157 30.683 1.00 89.62 285 PRO A CA 1
ATOM 2236 C C . PRO A 1 285 ? -4.934 6.680 30.838 1.00 89.62 285 PRO A C 1
ATOM 2238 O O . PRO A 1 285 ? -4.789 7.414 29.860 1.00 89.62 285 PRO A O 1
ATOM 2241 N N . GLU A 1 286 ? -4.988 7.170 32.075 1.00 88.69 286 GLU A N 1
ATOM 2242 C CA . GLU A 1 286 ? -4.726 8.576 32.390 1.00 88.69 286 GLU A CA 1
ATOM 2243 C C . GLU A 1 286 ? -3.232 8.834 32.577 1.00 88.69 286 GLU A C 1
ATOM 2245 O O . GLU A 1 286 ? -2.563 8.178 33.375 1.00 88.69 286 GLU A O 1
ATOM 2250 N N . VAL A 1 287 ? -2.715 9.826 31.853 1.00 86.94 287 VAL A N 1
ATOM 2251 C CA . VAL A 1 287 ? -1.326 10.280 31.954 1.00 86.94 287 VAL A CA 1
ATOM 2252 C C . VAL A 1 287 ? -1.345 11.733 32.404 1.00 86.94 287 VAL A C 1
ATOM 2254 O O . VAL A 1 287 ? -1.927 12.589 31.741 1.00 86.94 287 VAL A O 1
ATOM 2257 N N . LYS A 1 288 ? -0.734 12.018 33.557 1.00 85.00 288 LYS A N 1
ATOM 2258 C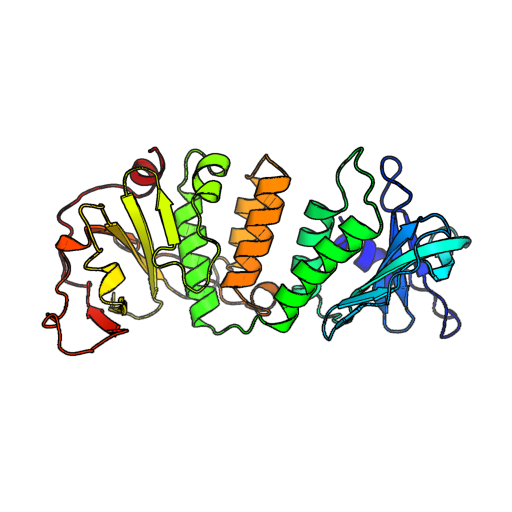 CA . LYS A 1 288 ? -0.699 13.377 34.108 1.00 85.00 288 LYS A CA 1
ATOM 2259 C C . LYS A 1 288 ? 0.162 14.289 33.231 1.00 85.00 288 LYS A C 1
ATOM 2261 O O . LYS A 1 288 ? 1.305 13.951 32.906 1.00 85.00 288 LYS A O 1
ATOM 2266 N N . LEU A 1 289 ? -0.374 15.467 32.913 1.00 79.12 289 LEU A N 1
ATOM 2267 C CA . LEU A 1 289 ? 0.353 16.535 32.227 1.00 79.12 289 LEU A CA 1
ATOM 2268 C C . LEU A 1 289 ? 1.603 16.932 33.032 1.00 79.12 289 LEU A C 1
ATOM 2270 O O . LEU A 1 289 ? 1.573 16.969 34.261 1.00 79.12 289 LEU A O 1
ATOM 2274 N N . GLY A 1 290 ? 2.706 17.217 32.337 1.00 82.50 290 GLY A N 1
ATOM 2275 C CA . GLY A 1 290 ? 3.963 17.658 32.956 1.00 82.50 290 GLY A CA 1
ATOM 2276 C C . GLY A 1 290 ? 4.853 16.545 33.524 1.00 82.50 290 GLY A C 1
ATOM 2277 O O . GLY A 1 290 ? 5.887 16.846 34.108 1.00 82.50 290 GLY A O 1
ATOM 2278 N N . THR A 1 291 ? 4.498 15.269 33.341 1.00 88.56 291 THR A N 1
ATOM 2279 C CA . THR A 1 291 ? 5.331 14.127 33.780 1.00 88.56 291 THR A CA 1
ATOM 2280 C C . THR A 1 291 ? 6.471 13.776 32.821 1.00 88.56 291 THR A C 1
ATOM 2282 O O . THR A 1 291 ? 7.344 12.996 33.186 1.00 88.56 291 THR A O 1
ATOM 2285 N N . GLY A 1 292 ? 6.462 14.316 31.598 1.00 88.94 292 GLY A N 1
ATOM 2286 C CA . GLY A 1 292 ? 7.414 13.951 30.542 1.00 88.94 292 GLY A CA 1
ATOM 2287 C C . GLY A 1 292 ? 7.180 12.565 29.927 1.00 88.94 292 GLY A C 1
ATOM 2288 O O . GLY A 1 292 ? 8.013 12.101 29.158 1.00 88.94 292 GLY A O 1
ATOM 2289 N N . ILE A 1 293 ? 6.069 11.891 30.256 1.00 89.12 293 ILE A N 1
ATOM 2290 C CA . ILE A 1 293 ? 5.706 10.595 29.671 1.00 89.12 293 ILE A CA 1
ATOM 2291 C C . ILE A 1 293 ? 5.123 10.812 28.271 1.00 89.12 293 ILE A C 1
ATOM 2293 O O . ILE A 1 293 ? 4.122 11.508 28.106 1.00 89.12 293 ILE A O 1
ATOM 2297 N N . GLU A 1 294 ? 5.715 10.150 27.282 1.00 87.19 294 GLU A N 1
ATOM 2298 C CA . GLU A 1 294 ? 5.311 10.181 25.875 1.00 87.19 294 GLU A CA 1
ATOM 2299 C C . GLU A 1 294 ? 5.157 8.760 25.302 1.00 87.19 294 GLU A C 1
ATOM 2301 O O . GLU A 1 294 ? 5.553 7.777 25.928 1.00 87.19 294 GLU A O 1
ATOM 2306 N N . ASN A 1 295 ? 4.567 8.637 24.106 1.00 87.69 295 ASN A N 1
ATOM 2307 C CA . ASN A 1 295 ? 4.428 7.367 23.371 1.00 87.69 295 ASN A CA 1
ATOM 2308 C C . ASN A 1 295 ? 3.730 6.227 24.145 1.00 87.69 295 ASN A C 1
ATOM 2310 O O . ASN A 1 295 ? 4.086 5.053 24.014 1.00 87.69 295 ASN A O 1
ATOM 2314 N N . VAL A 1 296 ? 2.700 6.553 24.928 1.00 92.12 296 VAL A N 1
ATOM 2315 C CA . VAL A 1 296 ? 1.938 5.567 25.712 1.00 92.12 296 VAL A CA 1
ATOM 2316 C C . VAL A 1 296 ? 1.197 4.603 24.784 1.00 92.12 296 VAL A C 1
ATOM 2318 O O . VAL A 1 296 ? 0.374 5.028 23.970 1.00 92.12 296 VAL A O 1
ATOM 2321 N N . ARG A 1 297 ? 1.477 3.302 24.925 1.00 94.06 297 ARG A N 1
ATOM 2322 C CA . ARG A 1 297 ? 0.853 2.210 24.163 1.00 94.06 297 ARG A CA 1
ATOM 2323 C C . ARG A 1 297 ? 0.292 1.149 25.100 1.00 94.06 297 ARG A C 1
ATOM 2325 O O . ARG A 1 297 ? 0.934 0.804 26.088 1.00 94.06 297 ARG A O 1
ATOM 2332 N N . PHE A 1 298 ? -0.888 0.632 24.785 1.00 95.44 298 PHE A N 1
ATOM 2333 C CA . PHE A 1 298 ? -1.610 -0.326 25.622 1.00 95.44 298 PHE A CA 1
ATOM 2334 C C . PHE A 1 298 ? -2.540 -1.191 24.776 1.00 95.44 298 PHE A C 1
ATOM 2336 O O . PHE A 1 298 ? -2.899 -0.821 23.659 1.00 95.44 298 PHE A O 1
ATOM 2343 N N . ASP A 1 299 ? -2.923 -2.343 25.317 1.00 95.44 299 ASP A N 1
ATOM 2344 C CA . ASP A 1 299 ? -3.832 -3.269 24.653 1.00 95.44 299 ASP A CA 1
ATOM 2345 C C . ASP A 1 299 ? -5.225 -3.150 25.287 1.00 95.44 299 ASP A C 1
ATOM 2347 O O . ASP A 1 299 ? -5.350 -3.114 26.512 1.00 95.44 299 ASP A O 1
ATOM 2351 N N . ILE A 1 300 ? -6.271 -3.109 24.463 1.00 94.88 300 ILE A N 1
ATOM 2352 C CA . ILE A 1 300 ? -7.669 -3.082 24.912 1.00 94.88 300 ILE A CA 1
ATOM 2353 C C . ILE A 1 300 ? -8.381 -4.309 24.347 1.00 94.88 300 ILE A C 1
ATOM 2355 O O . ILE A 1 300 ? -8.261 -4.609 23.158 1.00 94.88 300 ILE A O 1
ATOM 2359 N N . ASP A 1 301 ? -9.124 -5.014 25.199 1.00 94.88 301 ASP A N 1
ATOM 2360 C CA . ASP A 1 301 ? -10.037 -6.083 24.794 1.00 94.88 301 ASP A CA 1
ATOM 2361 C C . ASP A 1 301 ? -11.433 -5.500 24.557 1.00 94.88 301 ASP A C 1
ATOM 2363 O O . ASP A 1 301 ? -12.146 -5.178 25.503 1.00 94.88 301 ASP A O 1
ATOM 2367 N N . LEU A 1 302 ? -11.813 -5.355 23.289 1.00 93.00 302 LEU A N 1
ATOM 2368 C CA . LEU A 1 302 ? -13.103 -4.798 22.881 1.00 93.00 302 LEU A CA 1
ATOM 2369 C C . LEU A 1 302 ? -14.194 -5.872 22.763 1.00 93.00 302 LEU A C 1
ATOM 2371 O O . LEU A 1 302 ? -15.275 -5.581 22.265 1.00 93.00 302 LEU A O 1
ATOM 2375 N N . SER A 1 303 ? -13.931 -7.122 23.166 1.00 90.44 303 SER A N 1
ATOM 2376 C CA . SER A 1 303 ? -14.865 -8.237 22.925 1.00 90.44 303 SER A CA 1
ATOM 2377 C C . SER A 1 303 ? -16.207 -8.071 23.647 1.00 90.44 303 SER A C 1
ATOM 2379 O O . SER A 1 303 ? -17.217 -8.551 23.152 1.00 90.44 303 SER A O 1
ATOM 2381 N N . ASN A 1 304 ? -16.208 -7.388 24.797 1.00 89.75 304 ASN A N 1
ATOM 2382 C CA . ASN A 1 304 ? -17.401 -7.133 25.614 1.00 89.75 304 ASN A CA 1
ATOM 2383 C C . ASN A 1 304 ? -17.774 -5.642 25.657 1.00 89.75 304 ASN A C 1
ATOM 2385 O O . ASN A 1 304 ? -18.561 -5.239 26.509 1.00 89.75 304 ASN A O 1
ATOM 2389 N N . LEU A 1 305 ? -17.148 -4.812 24.817 1.00 89.88 305 LEU A N 1
ATOM 2390 C CA . LEU A 1 305 ? -17.477 -3.395 24.747 1.00 89.88 305 LEU A CA 1
ATOM 2391 C C . LEU A 1 305 ? -18.685 -3.224 23.825 1.00 89.88 305 LEU A C 1
ATOM 2393 O O . LEU A 1 305 ? -18.662 -3.690 22.687 1.00 89.88 305 LEU A O 1
ATOM 2397 N N . GLU A 1 306 ? -19.725 -2.551 24.308 1.00 86.62 306 GLU A N 1
ATOM 2398 C CA . GLU A 1 306 ? -20.844 -2.132 23.468 1.00 86.62 306 GLU A CA 1
ATOM 2399 C C . GLU A 1 306 ? -20.471 -0.840 22.741 1.00 86.62 306 GLU A C 1
ATOM 2401 O O . GLU A 1 306 ? -19.894 0.072 23.334 1.00 86.62 306 GLU A O 1
ATOM 2406 N N . SER A 1 307 ? -20.782 -0.764 21.448 1.00 87.69 307 SER A N 1
ATOM 2407 C CA . SER A 1 307 ? -20.609 0.482 20.711 1.00 87.69 307 SER A CA 1
ATOM 2408 C C . SER A 1 307 ? -21.755 1.434 21.031 1.00 87.69 307 SER A C 1
ATOM 2410 O O . SER A 1 307 ? -22.921 1.043 20.952 1.00 87.69 307 SER A O 1
ATOM 2412 N N . SER A 1 308 ? -21.439 2.693 21.344 1.00 85.81 308 SER A N 1
ATOM 2413 C CA . SER A 1 308 ? -22.462 3.732 21.518 1.00 85.81 308 SER A CA 1
ATOM 2414 C C . SER A 1 308 ? -23.120 4.152 20.198 1.00 85.81 308 SER A C 1
ATOM 2416 O O . SER A 1 308 ? -24.112 4.886 20.204 1.00 85.81 308 SER A O 1
ATOM 2418 N N . ILE A 1 309 ? -22.586 3.683 19.066 1.00 84.94 309 ILE A N 1
ATOM 2419 C CA . ILE A 1 309 ? -23.055 3.997 17.721 1.00 84.94 309 ILE A CA 1
ATOM 2420 C C . ILE A 1 309 ? -23.443 2.728 16.956 1.00 84.94 309 ILE A C 1
ATOM 2422 O O . ILE A 1 309 ? -22.761 1.707 16.991 1.00 84.94 309 ILE A O 1
ATOM 2426 N N . ALA A 1 310 ? -24.529 2.818 16.192 1.00 80.50 310 ALA A N 1
ATOM 2427 C CA . ALA A 1 310 ? -24.948 1.795 15.237 1.00 80.50 310 ALA A CA 1
ATOM 2428 C C . ALA A 1 310 ? -24.782 2.341 13.811 1.00 80.50 310 ALA A C 1
ATOM 2430 O O . ALA A 1 310 ? -25.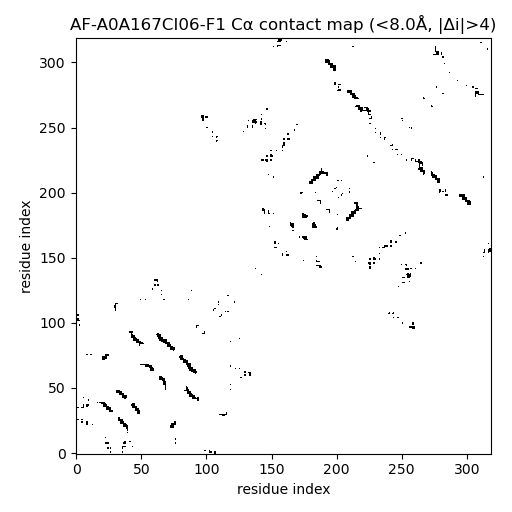760 2.575 13.107 1.00 80.50 310 ALA A O 1
ATOM 2431 N N . ILE A 1 311 ? -23.536 2.635 13.426 1.00 82.44 311 ILE A N 1
ATOM 2432 C CA . ILE A 1 311 ? -23.201 3.182 12.104 1.00 82.44 311 ILE A CA 1
ATOM 2433 C C . ILE A 1 311 ? -22.526 2.094 11.272 1.00 82.44 311 ILE A C 1
ATOM 2435 O O . ILE A 1 311 ? -21.544 1.486 11.703 1.00 82.44 311 ILE A O 1
ATOM 2439 N N . GLU A 1 312 ? -23.031 1.877 10.061 1.00 87.75 312 GLU A N 1
ATOM 2440 C CA . GLU A 1 312 ? -22.361 1.042 9.070 1.00 87.75 312 GLU A CA 1
ATOM 2441 C C . GLU A 1 312 ? -21.165 1.784 8.466 1.00 87.75 312 GLU A C 1
ATOM 2443 O O . GLU A 1 312 ? -21.238 2.974 8.156 1.00 87.75 312 GLU A O 1
ATOM 2448 N N . VAL A 1 313 ? -20.053 1.073 8.252 1.00 89.31 313 VAL A N 1
ATOM 2449 C CA . VAL A 1 313 ? -18.832 1.674 7.686 1.00 89.31 313 VAL A CA 1
ATOM 2450 C C . VAL A 1 313 ? -19.086 2.308 6.319 1.00 89.31 313 VAL A C 1
ATOM 2452 O O . VAL A 1 313 ? -18.542 3.373 6.053 1.00 89.31 313 VAL A O 1
ATOM 2455 N N . GLY A 1 314 ? -19.937 1.712 5.478 1.00 88.62 314 GLY A N 1
ATOM 2456 C CA . GLY A 1 314 ? -20.302 2.296 4.183 1.00 88.62 314 GLY A CA 1
ATOM 2457 C C . GLY A 1 314 ? -20.886 3.703 4.327 1.00 88.62 314 GLY A C 1
ATOM 2458 O O . GLY A 1 314 ? -20.398 4.630 3.689 1.00 88.62 314 GLY A O 1
ATOM 2459 N N . SER A 1 315 ? -21.840 3.882 5.247 1.00 90.81 315 SER A N 1
ATOM 2460 C CA . SER A 1 315 ? -22.447 5.185 5.551 1.00 90.81 315 SER A CA 1
ATOM 2461 C C . SER A 1 315 ? -21.453 6.173 6.156 1.00 90.81 315 SER A C 1
ATOM 2463 O O . SER A 1 315 ? -21.513 7.364 5.873 1.00 90.81 315 SER A O 1
ATOM 2465 N N . LEU A 1 316 ? -20.503 5.699 6.969 1.00 91.00 316 LEU A N 1
ATOM 2466 C CA . LEU A 1 316 ? -19.433 6.554 7.484 1.00 91.00 316 LEU A CA 1
ATOM 2467 C C . LEU A 1 316 ? -18.558 7.095 6.337 1.00 91.00 316 LEU A C 1
ATOM 2469 O O . LEU A 1 316 ? -18.140 8.249 6.359 1.00 91.00 316 LEU A O 1
ATOM 2473 N N . LEU A 1 317 ? -18.322 6.282 5.306 1.00 93.12 317 LEU A N 1
ATOM 2474 C CA . LEU A 1 317 ? -17.523 6.630 4.131 1.00 93.12 317 LEU A CA 1
ATOM 2475 C C . LEU A 1 317 ? -18.293 7.433 3.054 1.00 93.12 317 LEU A C 1
ATOM 2477 O O . LEU A 1 317 ? -17.714 7.730 2.007 1.00 93.12 317 LEU A O 1
ATOM 2481 N N . GLU A 1 318 ? -19.554 7.816 3.302 1.00 91.62 318 GLU A N 1
ATOM 2482 C CA . GLU A 1 318 ? -20.374 8.691 2.435 1.00 91.62 318 GLU A CA 1
ATOM 2483 C C . GLU A 1 318 ? -20.215 10.197 2.697 1.00 91.62 318 GLU A C 1
ATOM 2485 O O . GLU A 1 318 ? -20.737 10.982 1.900 1.00 91.62 318 GLU A O 1
ATOM 2490 N N . PHE A 1 319 ? -19.521 10.579 3.783 1.00 84.81 319 PHE A N 1
ATOM 2491 C CA . PHE A 1 319 ? -19.168 11.962 4.175 1.00 84.81 319 PHE A CA 1
ATOM 2492 C C . PHE A 1 319 ? -18.881 12.865 2.978 1.00 84.81 319 PHE A C 1
ATOM 2494 O O . PHE A 1 319 ? -18.329 12.348 1.990 1.00 84.81 319 PHE A O 1
#